Protein AF-0000000073379084 (afdb_homodimer)

Foldseek 3Di:
DDLAQEAEDQDPVSCCVVAQQDQAKEKEWEAAPPDDLQVVLSVLLNVVCNVQVRYYHYYYHCVNVVVVCVVVVPDAPGKIFIDHNNHTDDIDGTNDSVVVVCVVVVPSVD/DDLAQEAEDQDPVSCCVVAQQDQAKEKEWEAAPPDPLQVVLSVLLNVVCNVQVRYYHYYYHCVNVVVVCVVVVPDAPGKIFIDHNNHTDDIDGTNDSVVVVCVVVVPSVD

Radius of gyration: 16.97 Å; Cα contacts (8 Å, |Δi|>4): 432; chains: 2; bounding box: 37×46×39 Å

Nearest PDB structures (foldseek):
  4dss-assembly1_B  TM=9.743E-01  e=1.545E-12  Saccharomyces cerevisiae S288C
  2vm1-assembly1_A  TM=9.257E-01  e=7.023E-13  Hordeum vulgare subsp. vulgare
  6x0b-assembly2_B  TM=9.359E-01  e=1.188E-12  Nicotiana alata
  5jy5-assembly2_B  TM=9.798E-01  e=6.553E-12  Cryptococcus neoformans H99
  7ysi-assembly1_A  TM=9.289E-01  e=1.100E-09  Acinetobacter baumannii

Organism: Aspergillus oryzae (strain ATCC 42149 / RIB 40) (NCBI:txid510516)

InterPro domains:
  IPR005746 Thioredoxin [PIRSF000077] (7-102)
  IPR005746 Thioredoxin [TIGR01068] (11-100)
  IPR013766 Thioredoxin domain [PF00085] (7-104)
  IPR013766 Thioredoxin domain [PS51352] (1-109)
  IPR017937 Thioredoxin, conserved site [PS00194] (27-45)
  IPR036249 Thioredoxin-like superfamily [SSF52833] (4-97)

Solvent-accessible surface area (backbone atoms only — not comparable to full-atom values): 11537 Å² total; per-residue (Å²): 130,70,51,60,57,49,40,76,48,87,44,70,69,52,41,44,52,69,46,47,69,22,71,51,42,32,42,35,37,35,28,46,93,86,35,64,58,32,61,70,41,43,54,59,53,11,51,47,30,62,72,42,68,85,40,45,34,36,31,35,43,39,79,83,40,43,68,60,30,55,76,70,64,61,85,58,68,20,24,37,40,29,28,45,61,35,35,75,39,35,35,36,45,44,71,42,69,64,43,49,52,39,55,51,51,44,53,67,77,99,128,72,51,59,58,48,40,76,47,89,47,69,68,52,41,43,53,68,48,47,68,22,72,52,42,33,42,36,38,37,29,44,94,85,36,64,57,32,62,69,42,43,54,58,52,11,52,48,31,63,71,42,68,84,40,45,35,35,32,35,42,40,80,83,40,41,68,62,31,56,75,68,65,63,84,59,65,20,27,38,41,27,29,45,59,36,35,75,39,35,35,35,46,45,73,43,67,64,42,49,51,39,55,52,52,43,56,68,77,98

pLDDT: mean 95.97, std 6.49, range [52.19, 98.88]

Secondary structure (DSSP, 8-state):
---TT-EE--SHHHHIIIIIS--SEEEEEEE-TT-HHHHHHHHHHHHHHHH-TTEEEEEEETTTTHHHHHHTT--SSSEEEEEETTEEEEEEESS-HHHHHHHHHHHH--/---TT-EE--SHHHHIIIIIS--SEEEEEEE-TT-HHHHHHHHHHHHHHHH-TTEEEEEEETTTTHHHHHHTT--SSSEEEEEETTEEEEEEESS-HHHHHHHHHHHH--

Structure (mmCIF, N/CA/C/O backbone):
data_AF-0000000073379084-model_v1
#
loop_
_entity.id
_entity.type
_entity.pdbx_description
1 polymer Thioredoxin
#
loop_
_atom_site.group_PDB
_atom_site.id
_atom_site.type_symbol
_atom_site.label_atom_id
_atom_site.label_alt_id
_atom_site.label_comp_id
_atom_site.label_asym_id
_atom_site.label_entity_id
_atom_site.label_seq_id
_atom_site.pdbx_PDB_ins_code
_atom_site.Cartn_x
_atom_site.Cartn_y
_atom_site.Cartn_z
_atom_site.occupancy
_atom_site.B_iso_or_equiv
_atom_site.auth_seq_id
_atom_site.auth_comp_id
_atom_site.auth_asym_id
_atom_site.auth_atom_id
_atom_site.pdbx_PDB_model_num
ATOM 1 N N . MET A 1 1 ? 16.156 -21.797 -6.301 1 52.34 1 MET A N 1
ATOM 2 C CA . MET A 1 1 ? 15.625 -21.438 -4.992 1 52.34 1 MET A CA 1
ATOM 3 C C . MET A 1 1 ? 14.109 -21.625 -4.961 1 52.34 1 MET A C 1
ATOM 5 O O . MET A 1 1 ? 13.438 -21.422 -5.973 1 52.34 1 MET A O 1
ATOM 9 N N . SER A 1 2 ? 13.586 -22.281 -4.016 1 69.25 2 SER A N 1
ATOM 10 C CA . SER A 1 2 ? 12.188 -22.703 -3.973 1 69.25 2 SER A CA 1
ATOM 11 C C . SER A 1 2 ? 11.242 -21.516 -3.979 1 69.25 2 SER A C 1
ATOM 13 O O . SER A 1 2 ? 11.562 -20.453 -3.418 1 69.25 2 SER A O 1
ATOM 15 N N . GLU A 1 3 ? 10.406 -21.469 -4.891 1 88.25 3 GLU A N 1
ATOM 16 C CA . GLU A 1 3 ? 9.406 -20.422 -5.023 1 88.25 3 GLU A CA 1
ATOM 17 C C . GLU A 1 3 ? 8.258 -20.625 -4.039 1 88.25 3 GLU A C 1
ATOM 19 O O . GLU A 1 3 ? 7.309 -19.844 -4.008 1 88.25 3 GLU A O 1
ATOM 24 N N . GLY A 1 4 ? 8.461 -21.672 -3.117 1 95.44 4 GLY A N 1
ATOM 25 C CA . GLY A 1 4 ? 7.375 -21.984 -2.205 1 95.44 4 GLY A CA 1
ATOM 26 C C . GLY A 1 4 ? 6.059 -22.25 -2.914 1 95.44 4 GLY A C 1
ATOM 27 O O . GLY A 1 4 ? 6.004 -23.031 -3.861 1 95.44 4 GLY A O 1
ATOM 28 N N . ASN A 1 5 ? 4.992 -21.672 -2.4 1 97.81 5 ASN A N 1
ATOM 29 C CA . ASN A 1 5 ? 3.666 -21.828 -2.99 1 97.81 5 ASN A CA 1
ATOM 30 C C . ASN A 1 5 ? 3.311 -20.641 -3.887 1 97.81 5 ASN A C 1
ATOM 32 O O . ASN A 1 5 ? 2.143 -20.438 -4.223 1 97.81 5 ASN A O 1
ATOM 36 N N . VAL A 1 6 ? 4.285 -19.859 -4.277 1 98.62 6 VAL A N 1
ATOM 37 C CA . VAL A 1 6 ? 4.047 -18.688 -5.117 1 98.62 6 VAL A CA 1
ATOM 38 C C . VAL A 1 6 ? 3.83 -19.125 -6.562 1 98.62 6 VAL A C 1
ATOM 40 O O . VAL A 1 6 ? 4.668 -19.828 -7.141 1 98.62 6 VAL A O 1
ATOM 43 N N . VAL A 1 7 ? 2.744 -18.703 -7.156 1 98.31 7 VAL A N 1
ATOM 44 C CA . VAL A 1 7 ? 2.396 -19.125 -8.516 1 98.31 7 VAL A CA 1
ATOM 45 C C . VAL A 1 7 ? 2.527 -17.938 -9.469 1 98.31 7 VAL A C 1
ATOM 47 O O . VAL A 1 7 ? 2.062 -16.828 -9.164 1 98.31 7 VAL A O 1
ATOM 50 N N . LYS A 1 8 ? 3.084 -18.109 -10.594 1 98.12 8 LYS A N 1
ATOM 51 C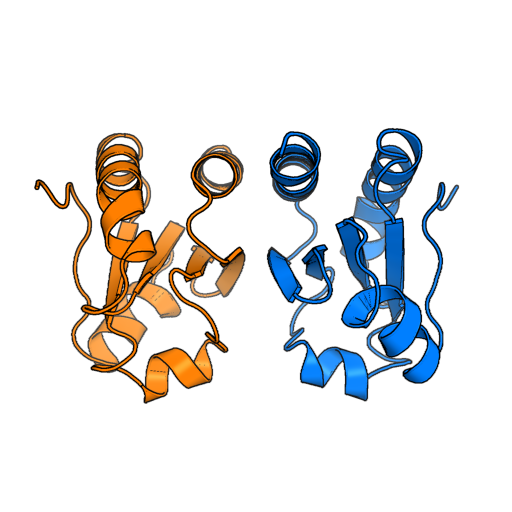 CA . LYS A 1 8 ? 3.23 -17.047 -11.594 1 98.12 8 LYS A CA 1
ATOM 52 C C . LYS A 1 8 ? 1.954 -16.891 -12.414 1 98.12 8 LYS A C 1
ATOM 54 O O . LYS A 1 8 ? 1.394 -17.875 -12.898 1 98.12 8 LYS A O 1
ATOM 59 N N . ILE A 1 9 ? 1.477 -15.766 -12.492 1 98.19 9 ILE A N 1
ATOM 60 C CA . ILE A 1 9 ? 0.384 -15.398 -13.391 1 98.19 9 ILE A CA 1
ATOM 61 C C . ILE A 1 9 ? 0.945 -14.984 -14.75 1 98.19 9 ILE A C 1
ATOM 63 O O . ILE A 1 9 ? 1.834 -14.133 -14.828 1 98.19 9 ILE A O 1
ATOM 67 N N . GLU A 1 10 ? 0.404 -15.484 -15.805 1 96.25 10 GLU A N 1
ATOM 68 C CA . GLU A 1 10 ? 1.067 -15.32 -17.094 1 96.25 10 GLU A CA 1
ATOM 69 C C . GLU A 1 10 ? 0.172 -14.578 -18.078 1 96.25 10 GLU A C 1
ATOM 71 O O . GLU A 1 10 ? 0.577 -14.312 -19.219 1 96.25 10 GLU A O 1
ATOM 76 N N . SER A 1 11 ? -1.084 -14.281 -17.656 1 98.19 11 SER A N 1
ATOM 77 C CA . SER A 1 11 ? -1.973 -13.555 -18.562 1 98.19 11 SER A CA 1
ATOM 78 C C . SER A 1 11 ? -2.91 -12.633 -17.781 1 98.19 11 SER A C 1
ATOM 80 O O . SER A 1 11 ? -3.131 -12.828 -16.594 1 98.19 11 SER A O 1
ATOM 82 N N . LYS A 1 12 ? -3.467 -11.742 -18.562 1 98.12 12 LYS A N 1
ATOM 83 C CA . LYS A 1 12 ? -4.441 -10.836 -17.953 1 98.12 12 LYS A CA 1
ATOM 84 C C . LYS A 1 12 ? -5.684 -11.594 -17.5 1 98.12 12 LYS A C 1
ATOM 86 O O . LYS A 1 12 ? -6.262 -11.273 -16.453 1 98.12 12 LYS A O 1
ATOM 91 N N . LYS A 1 13 ? -6.086 -12.5 -18.281 1 98.25 13 LYS A N 1
ATOM 92 C CA . LYS A 1 13 ? -7.242 -13.312 -17.906 1 98.25 13 LYS A CA 1
ATOM 93 C C . LYS A 1 13 ? -7.004 -14.047 -16.594 1 98.25 13 LYS A C 1
ATOM 95 O O . LYS A 1 13 ? -7.875 -14.07 -15.727 1 98.25 13 LYS A O 1
ATOM 100 N N . ASP A 1 14 ? -5.848 -14.641 -16.484 1 98.19 14 ASP A N 1
ATOM 101 C CA . ASP A 1 14 ? -5.477 -15.336 -15.258 1 98.19 14 ASP A CA 1
ATOM 102 C C . ASP A 1 14 ? -5.449 -14.375 -14.07 1 98.19 14 ASP A C 1
ATOM 104 O O . ASP A 1 14 ? -5.926 -14.703 -12.984 1 98.19 14 ASP A O 1
ATOM 108 N N . PHE A 1 15 ? -4.93 -13.227 -14.289 1 98.69 15 PHE A N 1
ATOM 109 C CA . PHE A 1 15 ? -4.914 -12.188 -13.266 1 98.69 15 PHE A CA 1
ATOM 110 C C . PHE A 1 15 ? -6.328 -11.844 -12.812 1 98.69 15 PHE A C 1
ATOM 112 O O . PHE A 1 15 ? -6.609 -11.789 -11.617 1 98.69 15 PH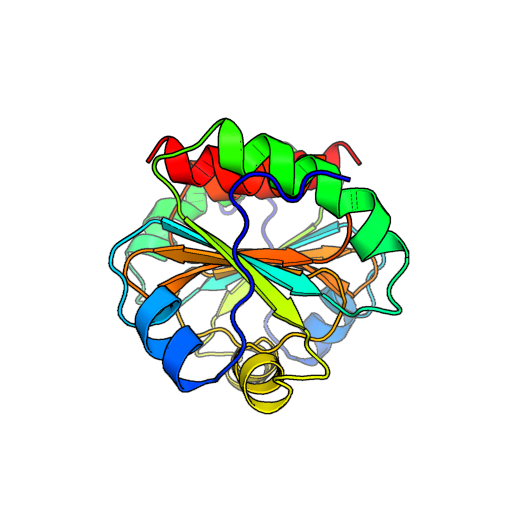E A O 1
ATOM 119 N N . GLN A 1 16 ? -7.191 -11.578 -13.703 1 98.62 16 GLN A N 1
ATOM 120 C CA . GLN A 1 16 ? -8.578 -11.234 -13.414 1 98.62 16 GLN A CA 1
ATOM 121 C C . GLN A 1 16 ? -9.242 -12.312 -12.562 1 98.62 16 GLN A C 1
ATOM 123 O O . GLN A 1 16 ? -9.898 -12.008 -11.562 1 98.62 16 GLN A O 1
ATOM 128 N N . GLU A 1 17 ? -9.086 -13.523 -12.891 1 98.56 17 GLU A N 1
ATOM 129 C CA . GLU A 1 17 ? -9.734 -14.641 -12.211 1 98.56 17 GLU A CA 1
ATOM 130 C C . GLU A 1 17 ? -9.117 -14.883 -10.836 1 98.56 17 GLU A C 1
ATOM 132 O O . GLU A 1 17 ? -9.844 -15.031 -9.844 1 98.56 17 GLU A O 1
ATOM 137 N N . LYS A 1 18 ? -7.781 -14.844 -10.789 1 98.62 18 LYS A N 1
ATOM 138 C CA . LYS A 1 18 ? -7.086 -15.289 -9.586 1 98.62 18 LYS A CA 1
ATOM 139 C C . LYS A 1 18 ? -6.992 -14.172 -8.555 1 98.62 18 LYS A C 1
ATOM 141 O O . LYS A 1 18 ? -6.863 -14.438 -7.355 1 98.62 18 LYS A O 1
ATOM 146 N N . VAL A 1 19 ? -7.078 -12.93 -9.023 1 98.62 19 VAL A N 1
ATOM 147 C CA . VAL A 1 19 ? -6.848 -11.812 -8.109 1 98.62 19 VAL A CA 1
ATOM 148 C C . VAL A 1 19 ? -8.133 -10.992 -7.965 1 98.62 19 VAL A C 1
ATOM 150 O O . VAL A 1 19 ? -8.68 -10.883 -6.867 1 98.62 19 VAL A O 1
ATOM 153 N N . ILE A 1 20 ? -8.68 -10.562 -9.031 1 98.38 20 ILE A N 1
ATOM 154 C CA . ILE A 1 20 ? -9.766 -9.586 -9 1 98.38 20 ILE A CA 1
ATOM 155 C C . ILE A 1 20 ? -11.078 -10.281 -8.656 1 98.38 20 ILE A C 1
ATOM 157 O O . ILE A 1 20 ? -11.883 -9.758 -7.879 1 98.38 20 ILE A O 1
ATOM 161 N N . GLU A 1 21 ? -11.289 -11.445 -9.172 1 98.56 21 GLU A N 1
ATOM 162 C CA . GLU A 1 21 ? -12.547 -12.148 -8.977 1 98.56 21 GLU A CA 1
ATOM 163 C C . GLU A 1 21 ? -12.477 -13.086 -7.773 1 98.56 21 GLU A C 1
ATOM 165 O O . GLU A 1 21 ? -13.469 -13.727 -7.418 1 98.56 21 GLU A O 1
ATOM 170 N N . SER A 1 22 ? -11.312 -13.164 -7.227 1 98.25 22 SER A N 1
ATOM 171 C CA . SER A 1 22 ? -11.125 -14.055 -6.086 1 98.25 22 SER A CA 1
ATOM 172 C C . SER A 1 22 ? -11.656 -13.43 -4.801 1 98.25 22 SER A C 1
ATOM 174 O O . SER A 1 22 ? -11.586 -12.211 -4.617 1 98.25 22 SER A O 1
ATOM 176 N N . LYS A 1 23 ? -12.148 -14.219 -3.857 1 97.25 23 LYS A N 1
ATOM 177 C CA . LYS A 1 23 ? -12.57 -13.773 -2.533 1 97.25 23 LYS A CA 1
ATOM 178 C C . LYS A 1 23 ? -11.461 -13.977 -1.504 1 97.25 23 LYS A C 1
ATOM 180 O O . LYS A 1 23 ? -11.578 -13.531 -0.362 1 97.25 23 LYS A O 1
ATOM 185 N N . ASP A 1 24 ? -10.352 -14.578 -1.902 1 97.44 24 ASP A N 1
ATOM 186 C CA . ASP A 1 24 ? -9.25 -14.938 -1.008 1 97.44 24 ASP A CA 1
ATOM 187 C C . ASP A 1 24 ? -8.383 -13.719 -0.692 1 97.44 24 ASP A C 1
ATOM 189 O O . ASP A 1 24 ? -8.445 -12.711 -1.39 1 97.44 24 ASP A O 1
ATOM 193 N N . LEU A 1 25 ? -7.68 -13.812 0.403 1 97.81 25 LEU A N 1
ATOM 194 C CA . LEU A 1 25 ? -6.531 -12.93 0.587 1 97.81 25 LEU A CA 1
ATOM 195 C C . LEU A 1 25 ? -5.418 -13.273 -0.399 1 97.81 25 LEU A C 1
ATOM 197 O O . LEU A 1 25 ? -4.965 -14.414 -0.46 1 97.81 25 LEU A O 1
ATOM 201 N N . VAL A 1 26 ? -5.043 -12.32 -1.188 1 98.75 26 VAL A N 1
ATOM 202 C CA . VAL A 1 26 ? -4.031 -12.539 -2.219 1 98.75 26 VAL A CA 1
ATOM 203 C C . VAL A 1 26 ? -2.838 -11.625 -1.978 1 98.75 26 VAL A C 1
ATOM 205 O O . VAL A 1 26 ? -3.006 -10.43 -1.708 1 98.75 26 VAL A O 1
ATOM 208 N N . VAL A 1 27 ? -1.672 -12.125 -2.004 1 98.75 27 VAL A N 1
ATOM 209 C CA . VAL A 1 27 ? -0.427 -11.367 -2.064 1 98.75 27 VAL A CA 1
ATOM 210 C C . VAL A 1 27 ? 0.181 -11.484 -3.461 1 98.75 27 VAL A C 1
ATOM 212 O O . VAL A 1 27 ? 0.5 -12.578 -3.918 1 98.75 27 VAL A O 1
ATOM 215 N N . LEU A 1 28 ? 0.261 -10.367 -4.137 1 98.88 28 LEU A N 1
ATOM 216 C CA . LEU A 1 28 ? 0.759 -10.32 -5.508 1 98.88 28 LEU A CA 1
ATOM 217 C C . LEU A 1 28 ? 2.125 -9.641 -5.566 1 98.88 28 LEU A C 1
ATOM 219 O O . LEU A 1 28 ? 2.25 -8.461 -5.234 1 98.88 28 LEU A O 1
ATOM 223 N N . ASP A 1 29 ? 3.107 -10.352 -5.953 1 98.81 29 ASP A N 1
ATOM 224 C CA . ASP A 1 29 ? 4.453 -9.836 -6.176 1 98.81 29 ASP A CA 1
ATOM 225 C C . ASP A 1 29 ? 4.613 -9.312 -7.605 1 98.81 29 ASP A C 1
ATOM 227 O O . ASP A 1 29 ? 4.547 -10.086 -8.562 1 98.81 29 ASP A O 1
ATOM 231 N N . CYS A 1 30 ? 4.773 -8.07 -7.789 1 98.81 30 CYS A N 1
ATOM 232 C CA . CYS A 1 30 ? 5.109 -7.469 -9.078 1 98.81 30 CYS A CA 1
ATOM 233 C C . CYS A 1 30 ? 6.621 -7.305 -9.219 1 98.81 30 CYS A C 1
ATOM 235 O O . CYS A 1 30 ? 7.215 -6.418 -8.609 1 98.81 30 CYS A O 1
ATOM 237 N N . PHE A 1 31 ? 7.207 -8.117 -10.047 1 98.31 31 PHE A N 1
ATOM 238 C CA . PHE A 1 31 ? 8.656 -8.188 -10.164 1 98.31 31 PHE A CA 1
ATOM 239 C C . PHE A 1 31 ? 9.094 -8.078 -11.617 1 98.31 31 PHE A C 1
ATOM 241 O O . PHE A 1 31 ? 8.258 -7.988 -12.516 1 98.31 31 PHE A O 1
ATOM 248 N N . ALA A 1 32 ? 10.352 -7.918 -11.805 1 98.12 32 ALA A N 1
ATOM 249 C CA . ALA A 1 32 ? 11.008 -8.07 -13.102 1 98.12 32 ALA A CA 1
ATOM 250 C C . ALA A 1 32 ? 12.164 -9.062 -13.016 1 98.12 32 ALA A C 1
ATOM 252 O O . ALA A 1 32 ? 12.812 -9.188 -11.977 1 98.12 32 ALA A O 1
ATOM 253 N N . GLU A 1 33 ? 12.414 -9.695 -14.117 1 96.44 33 GLU A N 1
ATOM 254 C CA . GLU A 1 33 ? 13.5 -10.672 -14.141 1 96.44 33 GLU A CA 1
ATOM 255 C C . GLU A 1 33 ? 14.852 -10.008 -13.906 1 96.44 33 GLU A C 1
ATOM 257 O O . GLU A 1 33 ? 15.766 -10.625 -13.359 1 96.44 33 GLU A O 1
ATOM 262 N N . TRP A 1 34 ? 15.008 -8.797 -14.273 1 97.19 34 TRP A N 1
ATOM 263 C CA . TRP A 1 34 ? 16.266 -8.062 -14.219 1 97.19 34 TRP A CA 1
ATOM 264 C C . TRP A 1 34 ? 16.406 -7.309 -12.906 1 97.19 34 TRP A C 1
ATOM 266 O O . TRP A 1 34 ? 17.328 -6.504 -12.734 1 97.19 34 TRP A O 1
ATOM 276 N N . CYS A 1 35 ? 15.57 -7.559 -12.086 1 97.5 35 CYS A N 1
ATOM 277 C CA . CYS A 1 35 ? 15.539 -6.789 -10.852 1 97.5 35 CYS A CA 1
ATOM 278 C C . CYS A 1 35 ? 16.266 -7.523 -9.734 1 97.5 35 CYS A C 1
ATOM 280 O O . CYS A 1 35 ? 15.773 -8.531 -9.219 1 97.5 35 CYS A O 1
ATOM 282 N N . GLY A 1 36 ? 17.406 -7.047 -9.25 1 97.25 36 GLY A N 1
ATOM 283 C CA . GLY A 1 36 ? 18.203 -7.652 -8.195 1 97.25 36 GLY A CA 1
ATOM 284 C C . GLY A 1 36 ? 17.484 -7.738 -6.867 1 97.25 36 GLY A C 1
ATOM 285 O O . GLY A 1 36 ? 17.375 -8.82 -6.289 1 97.25 36 GLY A O 1
ATOM 286 N N . PRO A 1 37 ? 17.047 -6.598 -6.352 1 97.75 37 PRO A N 1
ATOM 287 C CA . PRO A 1 37 ? 16.297 -6.629 -5.102 1 97.75 37 PRO A CA 1
ATOM 288 C C . PRO A 1 37 ? 15.109 -7.598 -5.152 1 97.75 37 PRO A C 1
ATOM 290 O O . PRO A 1 37 ? 14.766 -8.211 -4.137 1 97.75 37 PRO A O 1
ATOM 293 N N . CYS A 1 38 ? 14.406 -7.73 -6.246 1 98.25 38 CYS A N 1
ATOM 294 C CA . CYS A 1 38 ? 13.336 -8.711 -6.406 1 98.25 38 CYS A CA 1
ATOM 295 C C . CYS A 1 38 ? 13.836 -10.117 -6.098 1 98.25 38 CYS A C 1
ATOM 297 O O . CYS A 1 38 ? 13.18 -10.867 -5.371 1 98.25 38 CYS A O 1
ATOM 299 N N . LYS A 1 39 ? 14.914 -10.43 -6.684 1 96.69 39 LYS A N 1
ATOM 300 C CA . LYS A 1 39 ? 15.492 -11.75 -6.453 1 96.69 39 LYS A CA 1
ATOM 301 C C . LYS A 1 39 ? 15.859 -11.938 -4.984 1 96.69 39 LYS A C 1
ATOM 303 O O . LYS A 1 39 ? 15.688 -13.023 -4.43 1 96.69 39 LYS A O 1
ATOM 308 N N . ALA A 1 40 ? 16.359 -10.922 -4.387 1 96.81 40 ALA A N 1
ATOM 309 C CA . ALA A 1 40 ? 16.828 -10.977 -3.004 1 96.81 40 ALA A CA 1
ATOM 310 C C . ALA A 1 40 ? 15.672 -11.25 -2.045 1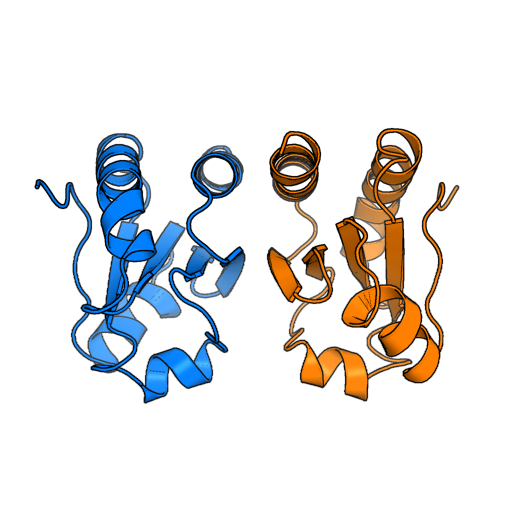 96.81 40 ALA A C 1
ATOM 312 O O . ALA A 1 40 ? 15.852 -11.914 -1.019 1 96.81 40 ALA A O 1
ATOM 313 N N . ILE A 1 41 ? 14.445 -10.711 -2.311 1 97.5 41 ILE A N 1
ATOM 314 C CA . ILE A 1 41 ? 13.344 -10.812 -1.355 1 97.5 41 ILE A CA 1
ATOM 315 C C . ILE A 1 41 ? 12.477 -12.023 -1.699 1 97.5 41 ILE A C 1
ATOM 317 O O . ILE A 1 41 ? 11.617 -12.422 -0.906 1 97.5 41 ILE A O 1
ATOM 321 N N . ALA A 1 42 ? 12.648 -12.641 -2.785 1 97.56 42 ALA A N 1
ATOM 322 C CA . ALA A 1 42 ? 11.836 -13.75 -3.275 1 97.56 42 ALA A CA 1
ATOM 323 C C . ALA A 1 42 ? 11.781 -14.883 -2.258 1 97.56 42 ALA A C 1
ATOM 325 O O . ALA A 1 42 ? 10.719 -15.461 -2.012 1 97.56 42 ALA A O 1
ATOM 326 N N . PRO A 1 43 ? 12.938 -15.211 -1.649 1 97.44 43 PRO A N 1
ATOM 327 C CA . PRO A 1 43 ? 12.891 -16.297 -0.675 1 97.44 43 PRO A CA 1
ATOM 328 C C . PRO A 1 43 ? 11.977 -15.992 0.509 1 97.44 43 PRO A C 1
ATOM 330 O O . PRO A 1 43 ? 11.336 -16.891 1.052 1 97.44 43 PRO A O 1
ATOM 333 N N . GLN A 1 44 ? 11.93 -14.781 0.944 1 97.5 44 GLN A N 1
ATOM 334 C CA . GLN A 1 44 ? 11.031 -14.383 2.025 1 97.5 44 GLN A CA 1
ATOM 335 C C . GLN A 1 44 ? 9.578 -14.594 1.632 1 97.5 44 GLN A C 1
ATOM 337 O O . GLN A 1 44 ? 8.766 -15.055 2.443 1 97.5 44 GLN A O 1
ATOM 342 N N . LEU A 1 45 ? 9.242 -14.203 0.454 1 98.38 45 LEU A N 1
ATOM 343 C CA . LEU A 1 45 ? 7.879 -14.406 -0.037 1 98.38 45 LEU A CA 1
ATOM 344 C C . LEU A 1 45 ? 7.535 -15.891 -0.074 1 98.38 45 LEU A C 1
ATOM 346 O O . LEU A 1 45 ? 6.43 -16.281 0.3 1 98.38 45 LEU A O 1
ATOM 350 N N . ALA A 1 46 ? 8.508 -16.703 -0.552 1 98.31 46 ALA A N 1
ATOM 351 C CA . ALA A 1 46 ? 8.32 -18.156 -0.597 1 98.31 46 ALA A CA 1
ATOM 352 C C . ALA A 1 46 ? 8.031 -18.703 0.793 1 98.31 46 ALA A C 1
ATOM 354 O O . ALA A 1 46 ? 7.102 -19.5 0.968 1 98.31 46 ALA A O 1
ATOM 355 N N . ARG A 1 47 ? 8.781 -18.281 1.714 1 97.88 47 ARG A N 1
ATOM 356 C CA . ARG A 1 47 ? 8.594 -18.734 3.086 1 97.88 47 ARG A CA 1
ATOM 357 C C . ARG A 1 47 ? 7.215 -18.344 3.609 1 97.88 47 ARG A C 1
ATOM 359 O O . ARG A 1 47 ? 6.527 -19.156 4.238 1 97.88 47 ARG A O 1
ATOM 366 N N . LEU A 1 48 ? 6.797 -17.109 3.375 1 98 48 LEU A N 1
ATOM 367 C CA . LEU A 1 48 ? 5.484 -16.641 3.807 1 98 48 LEU A CA 1
ATOM 368 C C . LEU A 1 48 ? 4.371 -17.453 3.15 1 98 48 LEU A C 1
ATOM 370 O O . LEU A 1 48 ? 3.363 -17.766 3.789 1 98 48 LEU A O 1
ATOM 374 N N . SER A 1 49 ? 4.555 -17.797 1.906 1 98.31 49 SER A N 1
ATOM 375 C CA . SER A 1 49 ? 3.541 -18.562 1.181 1 98.31 49 SER A CA 1
ATOM 376 C C . SER A 1 49 ? 3.355 -19.953 1.783 1 98.31 49 SER A C 1
ATOM 378 O O . SER A 1 49 ? 2.268 -20.516 1.707 1 98.31 49 SER A O 1
ATOM 380 N N . GLU A 1 50 ? 4.395 -20.469 2.326 1 97.94 50 GLU A N 1
ATOM 381 C CA . GLU A 1 50 ? 4.332 -21.781 2.969 1 97.94 50 GLU A CA 1
ATOM 382 C C . GLU A 1 50 ? 3.76 -21.672 4.379 1 97.94 50 GLU A C 1
ATOM 384 O O . GLU A 1 50 ? 3.096 -22.594 4.855 1 97.94 50 GLU A O 1
ATOM 389 N N . GLU A 1 51 ? 4.023 -20.625 5.012 1 97.19 51 GLU A N 1
ATOM 390 C CA . GLU A 1 51 ? 3.588 -20.406 6.387 1 97.19 51 GLU A CA 1
ATOM 391 C C . GLU A 1 51 ? 2.111 -20.031 6.445 1 97.19 51 GLU A C 1
ATOM 393 O O . GLU A 1 51 ? 1.392 -20.469 7.352 1 97.19 51 GLU A O 1
ATOM 398 N N . TYR A 1 52 ? 1.673 -19.219 5.523 1 97.25 52 TYR A N 1
ATOM 399 C CA . TYR A 1 52 ? 0.304 -18.719 5.531 1 97.25 52 TYR A CA 1
ATOM 400 C C . TYR A 1 52 ? -0.5 -19.312 4.379 1 97.25 52 TYR A C 1
ATOM 402 O O . TYR A 1 52 ? -0.849 -18.609 3.432 1 97.25 52 TYR A O 1
ATOM 410 N N . THR A 1 53 ? -0.938 -20.453 4.539 1 96.19 53 THR A N 1
ATOM 411 C CA . THR A 1 53 ? -1.562 -21.234 3.473 1 96.19 53 THR A CA 1
ATOM 412 C C . THR A 1 53 ? -2.992 -20.766 3.225 1 96.19 53 THR A C 1
ATOM 414 O O . THR A 1 53 ? -3.604 -21.125 2.215 1 96.19 53 THR A O 1
ATOM 417 N N . GLY A 1 54 ? -3.504 -19.969 4.09 1 96.12 54 GLY A N 1
ATOM 418 C CA . GLY A 1 54 ? -4.836 -19.406 3.904 1 96.12 54 GLY A CA 1
ATOM 419 C C . GLY A 1 54 ? -4.875 -18.266 2.906 1 96.12 54 GLY A C 1
ATOM 420 O O . GLY A 1 54 ? -5.953 -17.844 2.488 1 96.12 54 GLY A O 1
ATOM 421 N N . ALA A 1 55 ? -3.756 -17.812 2.539 1 97.88 55 ALA A N 1
ATOM 422 C CA . ALA A 1 55 ? -3.625 -16.766 1.531 1 97.88 55 ALA A CA 1
ATOM 423 C C . ALA A 1 55 ? -3.059 -17.328 0.229 1 97.88 55 ALA A C 1
ATOM 425 O O . ALA A 1 55 ? -2.412 -18.375 0.226 1 97.88 55 ALA A O 1
ATOM 426 N N . LYS A 1 56 ? -3.379 -16.688 -0.826 1 98.62 56 LYS A N 1
ATOM 427 C CA . LYS A 1 56 ? -2.807 -17.047 -2.121 1 98.62 56 LYS A CA 1
ATOM 428 C C . LYS A 1 56 ? -1.659 -16.109 -2.492 1 98.62 56 LYS A C 1
ATOM 430 O O . LYS A 1 56 ? -1.757 -14.891 -2.305 1 98.62 56 LYS A O 1
ATOM 435 N N . PHE A 1 57 ? -0.605 -16.703 -2.918 1 98.81 57 PHE A N 1
ATOM 436 C CA . PHE A 1 57 ? 0.568 -15.93 -3.318 1 98.81 57 PHE A CA 1
ATOM 437 C C . PHE A 1 57 ? 0.821 -16.062 -4.812 1 98.81 57 PHE A C 1
ATOM 439 O O . PHE A 1 57 ? 0.948 -17.188 -5.328 1 98.81 57 PHE A O 1
ATOM 446 N N . TYR A 1 58 ? 0.812 -14.961 -5.492 1 98.81 58 TYR A N 1
ATOM 447 C CA . TYR A 1 58 ? 1.062 -14.922 -6.93 1 98.81 58 TYR A CA 1
ATOM 448 C C . TYR A 1 58 ? 2.184 -13.945 -7.262 1 98.81 58 TYR A C 1
ATOM 450 O O . TYR A 1 58 ? 2.598 -13.148 -6.414 1 98.81 58 TYR A O 1
ATOM 458 N N . LYS A 1 59 ? 2.697 -14.016 -8.43 1 98.62 59 LYS A N 1
ATOM 459 C CA . LYS A 1 59 ? 3.662 -13.039 -8.93 1 98.62 59 LYS A CA 1
ATOM 460 C C . LYS A 1 59 ? 3.439 -12.758 -10.414 1 98.62 59 LYS A C 1
ATOM 462 O O . LYS A 1 59 ? 3.047 -13.648 -11.164 1 98.62 59 LYS A O 1
ATOM 467 N N . ILE A 1 60 ? 3.633 -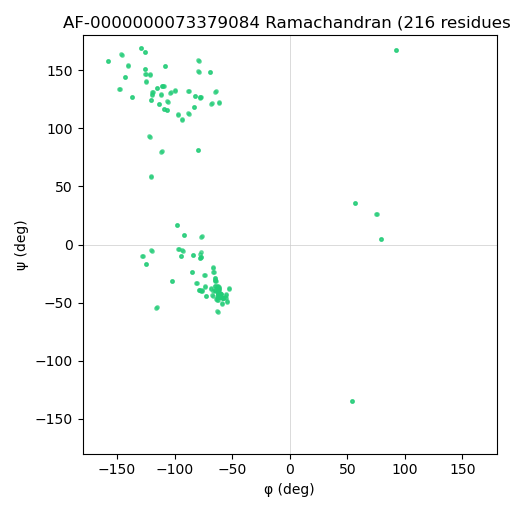11.586 -10.812 1 98.5 60 ILE A N 1
ATOM 468 C CA . ILE A 1 60 ? 3.58 -11.195 -12.219 1 98.5 60 ILE A CA 1
ATOM 469 C C . ILE A 1 60 ? 4.883 -10.5 -12.609 1 98.5 60 ILE A C 1
ATOM 471 O O . ILE A 1 60 ? 5.465 -9.766 -11.812 1 98.5 60 ILE A O 1
ATOM 475 N N . ASP A 1 61 ? 5.375 -10.797 -13.828 1 98.44 61 ASP A N 1
ATOM 476 C CA . ASP A 1 61 ? 6.461 -10.039 -14.438 1 98.44 61 ASP A CA 1
ATOM 477 C C . ASP A 1 61 ? 5.93 -8.773 -15.117 1 98.44 61 ASP A C 1
ATOM 479 O O . ASP A 1 61 ? 5.145 -8.859 -16.062 1 98.44 61 ASP A O 1
ATOM 483 N N . VAL A 1 62 ? 6.379 -7.617 -14.633 1 98.25 62 VAL A N 1
ATOM 484 C CA . VAL A 1 62 ? 5.797 -6.355 -15.078 1 98.25 62 VAL A CA 1
ATOM 485 C C . VAL A 1 62 ? 6.105 -6.133 -16.562 1 98.25 62 VAL A C 1
ATOM 487 O O . VAL A 1 62 ? 5.383 -5.41 -17.25 1 98.25 62 VAL A O 1
ATOM 490 N N . ASP A 1 63 ? 7.156 -6.742 -17.078 1 97.94 63 ASP A N 1
ATOM 491 C CA . ASP A 1 63 ? 7.488 -6.641 -18.484 1 97.94 63 ASP A CA 1
ATOM 492 C C . ASP A 1 63 ? 6.57 -7.516 -19.328 1 97.94 63 ASP A C 1
ATOM 494 O O . ASP A 1 63 ? 6.16 -7.125 -20.422 1 97.94 63 ASP A O 1
ATOM 498 N N . ASP A 1 64 ? 6.246 -8.711 -18.859 1 97.75 64 ASP A N 1
ATOM 499 C CA . ASP A 1 64 ? 5.395 -9.648 -19.578 1 97.75 64 ASP A CA 1
ATOM 500 C C . ASP A 1 64 ? 3.936 -9.203 -19.547 1 97.75 64 ASP A C 1
ATOM 502 O O . ASP A 1 64 ? 3.189 -9.445 -20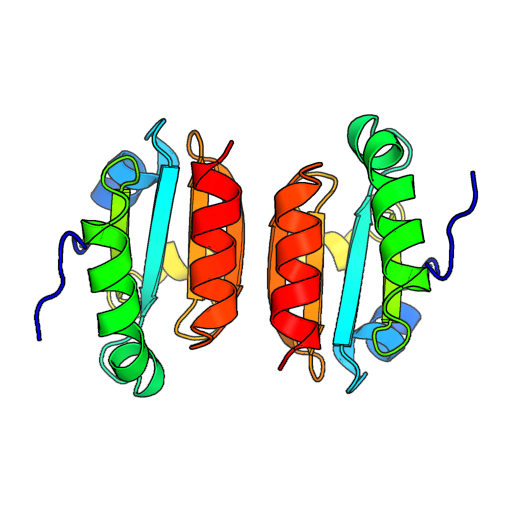.5 1 97.75 64 ASP A O 1
ATOM 506 N N . LEU A 1 65 ? 3.506 -8.617 -18.453 1 98.12 65 LEU A N 1
ATOM 507 C CA . LEU A 1 65 ? 2.129 -8.164 -18.281 1 98.12 65 LEU A CA 1
ATOM 508 C C . LEU A 1 65 ? 2.078 -6.668 -18.016 1 98.12 65 LEU A C 1
ATOM 510 O O . LEU A 1 65 ? 1.479 -6.227 -17.031 1 98.12 65 LEU A O 1
ATOM 514 N N . SER A 1 66 ? 2.588 -5.902 -18.906 1 97.69 66 SER A N 1
ATOM 515 C CA . SER A 1 66 ? 2.775 -4.465 -18.75 1 97.69 66 SER A CA 1
ATOM 516 C C . SER A 1 66 ? 1.439 -3.746 -18.594 1 97.69 66 SER A C 1
ATOM 518 O O . SER A 1 66 ? 1.337 -2.768 -17.859 1 97.69 66 SER A O 1
ATOM 520 N N . GLU A 1 67 ? 0.478 -4.199 -19.281 1 97.56 67 GLU A N 1
ATOM 521 C CA . GLU A 1 67 ? -0.842 -3.586 -19.156 1 97.56 67 GLU A CA 1
ATOM 522 C C . GLU A 1 67 ? -1.398 -3.738 -17.75 1 97.56 67 GLU A C 1
ATOM 524 O O . GLU A 1 67 ? -1.901 -2.773 -17.172 1 97.56 67 GLU A O 1
ATOM 529 N N . VAL A 1 68 ? -1.307 -4.953 -17.188 1 97.81 68 VAL A N 1
ATOM 530 C CA . VAL A 1 68 ? -1.778 -5.227 -15.836 1 97.81 68 VAL A CA 1
ATOM 531 C C . VAL A 1 68 ? -0.992 -4.383 -14.828 1 97.81 68 VAL A C 1
ATOM 533 O O . VAL A 1 68 ? -1.575 -3.754 -13.945 1 97.81 68 VAL A O 1
ATOM 536 N N . ALA A 1 69 ? 0.343 -4.305 -15.023 1 97.5 69 ALA A N 1
ATOM 537 C CA . ALA A 1 69 ? 1.204 -3.523 -14.141 1 97.5 69 ALA A CA 1
ATOM 538 C C . ALA A 1 69 ? 0.812 -2.049 -14.156 1 97.5 69 ALA A C 1
ATOM 540 O O . ALA A 1 69 ? 0.767 -1.398 -13.109 1 97.5 69 ALA A O 1
ATOM 541 N N . GLY A 1 70 ? 0.553 -1.535 -15.352 1 95.62 70 GLY A N 1
ATOM 542 C CA . GLY A 1 70 ? 0.115 -0.155 -15.484 1 95.62 70 GLY A CA 1
ATOM 543 C C . GLY A 1 70 ? -1.209 0.121 -14.805 1 95.62 70 GLY A C 1
ATOM 544 O O . GLY A 1 70 ? -1.355 1.128 -14.109 1 95.62 70 GLY A O 1
ATOM 545 N N . GLU A 1 71 ? -2.158 -0.792 -14.945 1 94.69 71 GLU A N 1
ATOM 546 C CA . GLU A 1 71 ? -3.471 -0.649 -14.32 1 94.69 71 GLU A CA 1
ATOM 547 C C . GLU A 1 71 ? -3.365 -0.67 -12.797 1 94.69 71 GLU A C 1
ATOM 549 O O . GLU A 1 71 ? -4.141 -0.004 -12.109 1 94.69 71 GLU A O 1
ATOM 554 N N . LEU A 1 72 ? -2.406 -1.383 -12.336 1 95.81 72 LEU A N 1
ATOM 555 C CA . LEU A 1 72 ? -2.213 -1.522 -10.898 1 95.81 72 LEU A CA 1
ATOM 556 C C . LEU A 1 72 ? -1.408 -0.352 -10.336 1 95.81 72 LEU A C 1
ATOM 558 O O . LEU A 1 72 ? -1.26 -0.219 -9.125 1 95.81 72 LEU A O 1
ATOM 562 N N . GLY A 1 73 ? -0.872 0.461 -11.242 1 93.62 73 GLY A N 1
ATOM 563 C CA . GLY A 1 73 ? -0.111 1.623 -10.812 1 93.62 73 GLY A CA 1
ATOM 564 C C . GLY A 1 73 ? 1.271 1.272 -10.297 1 93.62 73 GLY A C 1
ATOM 565 O O . GLY A 1 73 ? 1.824 1.988 -9.453 1 93.62 73 GLY A O 1
ATOM 566 N N . VAL A 1 74 ? 1.861 0.165 -10.734 1 96.5 74 VAL A N 1
ATOM 567 C CA . VAL A 1 74 ? 3.178 -0.271 -10.281 1 96.5 74 VAL A CA 1
ATOM 568 C C . VAL A 1 74 ? 4.262 0.548 -10.977 1 96.5 74 VAL A C 1
ATOM 570 O O . VAL A 1 74 ? 4.316 0.602 -12.203 1 96.5 74 VAL A O 1
ATOM 573 N N . ARG A 1 75 ? 5.121 1.132 -10.141 1 92.19 75 ARG A N 1
ATOM 574 C CA . ARG A 1 75 ? 6.137 2.004 -10.719 1 92.19 75 ARG A CA 1
ATOM 575 C C . ARG A 1 75 ? 7.531 1.605 -10.258 1 92.19 75 ARG A C 1
ATOM 577 O O . ARG A 1 75 ? 8.531 2.143 -10.742 1 92.19 75 ARG A O 1
ATOM 584 N N . ALA A 1 76 ? 7.637 0.801 -9.391 1 95.75 76 ALA A N 1
ATOM 585 C CA . ALA A 1 76 ? 8.906 0.31 -8.852 1 95.75 76 ALA A CA 1
ATOM 586 C C . ALA A 1 76 ? 8.836 -1.189 -8.578 1 95.75 76 ALA A C 1
ATOM 588 O O . ALA A 1 76 ? 7.758 -1.738 -8.352 1 95.75 76 ALA A O 1
ATOM 589 N N . MET A 1 77 ? 9.922 -1.84 -8.594 1 97.06 77 MET A N 1
ATOM 590 C CA . MET A 1 77 ? 10 -3.264 -8.289 1 97.06 77 MET A CA 1
ATOM 591 C C . MET A 1 77 ? 11.023 -3.525 -7.184 1 97.06 77 MET A C 1
ATOM 593 O O . MET A 1 77 ? 12.07 -2.879 -7.137 1 97.06 77 MET A O 1
ATOM 597 N N . PRO A 1 78 ? 10.719 -4.52 -6.406 1 98.5 78 PRO A N 1
ATOM 598 C CA . PRO A 1 78 ? 9.43 -5.215 -6.332 1 98.5 78 PRO A CA 1
ATOM 599 C C . PRO A 1 78 ? 8.328 -4.348 -5.723 1 98.5 78 PRO A C 1
ATOM 601 O O . PRO A 1 78 ? 8.617 -3.404 -4.98 1 98.5 78 PRO A O 1
ATOM 604 N N . THR A 1 79 ? 7.129 -4.461 -6.062 1 98.75 79 THR A N 1
ATOM 605 C CA . THR A 1 79 ? 5.93 -3.979 -5.383 1 98.75 79 THR A CA 1
ATOM 606 C C . THR A 1 79 ? 5.012 -5.137 -5.016 1 98.75 79 THR A C 1
ATOM 608 O O . THR A 1 79 ? 4.758 -6.02 -5.84 1 98.75 79 THR A O 1
ATOM 611 N N . PHE A 1 80 ? 4.617 -5.195 -3.809 1 98.81 80 PHE A N 1
ATOM 612 C CA . PHE A 1 80 ? 3.68 -6.203 -3.332 1 98.81 80 PHE A CA 1
ATOM 613 C C . PHE A 1 80 ? 2.301 -5.594 -3.1 1 98.81 80 PHE A C 1
ATOM 615 O O . PHE A 1 80 ? 2.164 -4.625 -2.35 1 98.81 80 PHE A O 1
ATOM 622 N N . LEU A 1 81 ? 1.357 -6.137 -3.744 1 98.75 81 LEU A N 1
ATOM 623 C CA . LEU A 1 81 ? -0.028 -5.707 -3.586 1 98.75 81 LEU A CA 1
ATOM 624 C C . LEU A 1 81 ? -0.846 -6.766 -2.855 1 98.75 81 LEU A C 1
ATOM 626 O O . LEU A 1 81 ? -0.699 -7.965 -3.119 1 98.75 81 LEU A O 1
ATOM 630 N N . PHE A 1 82 ? -1.634 -6.348 -1.946 1 98.62 82 PHE A N 1
ATOM 631 C CA . PHE A 1 82 ? -2.5 -7.238 -1.184 1 98.62 82 PHE A CA 1
ATOM 632 C C . PHE A 1 82 ? -3.965 -6.992 -1.527 1 98.62 82 PHE A C 1
ATOM 634 O O . PHE A 1 82 ? -4.418 -5.848 -1.562 1 98.62 82 PHE A O 1
ATOM 641 N N . PHE A 1 83 ? -4.617 -8.039 -1.836 1 98.25 83 PHE A N 1
ATOM 642 C CA . PHE A 1 83 ? -6.031 -7.957 -2.193 1 98.25 83 PHE A CA 1
ATOM 643 C C . PHE A 1 83 ? -6.875 -8.812 -1.255 1 98.25 83 PHE A C 1
ATOM 645 O O . PHE A 1 83 ? -6.426 -9.859 -0.787 1 98.25 83 PHE A O 1
ATOM 652 N N . LYS A 1 84 ? -8.023 -8.398 -0.984 1 97.25 84 LYS A N 1
ATOM 653 C CA . LYS A 1 84 ? -9.102 -9.141 -0.331 1 97.25 84 LYS A CA 1
ATOM 654 C C . LYS A 1 84 ? -10.438 -8.883 -1.019 1 97.25 84 LYS A C 1
ATOM 656 O O . LYS A 1 84 ? -10.805 -7.738 -1.278 1 97.25 84 LYS A O 1
ATOM 661 N N . ASP A 1 85 ? -11.094 -9.953 -1.384 1 97.12 85 ASP A N 1
ATOM 662 C CA . ASP A 1 85 ? -12.359 -9.836 -2.098 1 97.12 85 ASP A CA 1
ATOM 663 C C . ASP A 1 85 ? -12.203 -9.016 -3.371 1 97.12 85 ASP A C 1
ATOM 665 O O . ASP A 1 85 ? -13.047 -8.164 -3.674 1 97.12 85 ASP A O 1
ATOM 669 N N . GLY A 1 86 ? -11.023 -9.172 -4.02 1 97.62 86 GLY A N 1
ATOM 670 C CA . GLY A 1 86 ? -10.758 -8.555 -5.309 1 97.62 86 GLY A CA 1
ATOM 671 C C . GLY A 1 86 ? -10.391 -7.086 -5.203 1 97.62 86 GLY A C 1
ATOM 672 O O . GLY A 1 86 ? -10.188 -6.414 -6.219 1 97.62 86 GLY A O 1
ATOM 673 N N . LYS A 1 87 ? -10.258 -6.582 -3.934 1 96.69 87 LYS A N 1
ATOM 674 C CA . LYS A 1 87 ? -9.953 -5.168 -3.719 1 96.69 87 LYS A CA 1
ATOM 675 C C . LYS A 1 87 ? -8.586 -4.996 -3.061 1 96.69 87 LYS A C 1
ATOM 677 O O . LYS A 1 87 ? -8.234 -5.746 -2.148 1 96.69 87 LYS A O 1
ATOM 682 N N . LYS A 1 88 ? -7.836 -4.051 -3.6 1 97.56 88 LYS A N 1
ATOM 683 C CA . LYS A 1 88 ? -6.539 -3.766 -2.988 1 97.56 88 LYS A CA 1
ATOM 684 C C . LYS A 1 88 ? -6.707 -3.221 -1.572 1 97.56 88 LYS A C 1
ATOM 686 O O . 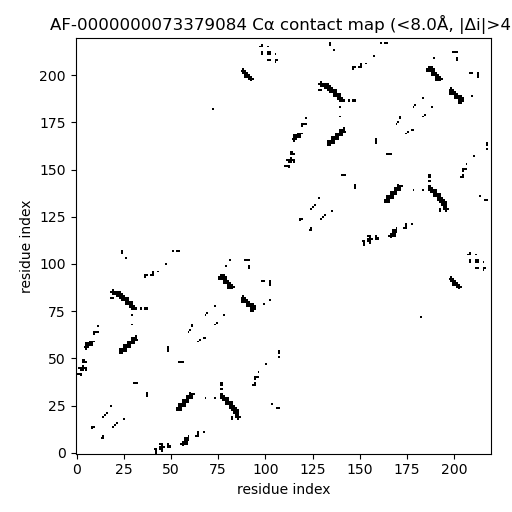LYS A 1 88 ? -7.461 -2.271 -1.353 1 97.56 88 LYS A O 1
ATOM 691 N N . VAL A 1 89 ? -5.918 -3.822 -0.635 1 97.06 89 VAL A N 1
ATOM 692 C CA . VAL A 1 89 ? -6.105 -3.408 0.751 1 97.06 89 VAL A CA 1
ATOM 693 C C . VAL A 1 89 ? -4.773 -2.947 1.337 1 97.06 89 VAL A C 1
ATOM 695 O O . VAL A 1 89 ? -4.738 -2.32 2.398 1 97.06 89 VAL A O 1
ATOM 698 N N . ASN A 1 90 ? -3.682 -3.279 0.707 1 97.81 90 ASN A N 1
ATOM 699 C CA . ASN A 1 90 ? -2.352 -2.889 1.162 1 97.81 90 ASN A CA 1
ATOM 700 C C . ASN A 1 90 ? -1.336 -2.926 0.023 1 97.81 90 ASN A C 1
ATOM 702 O O . ASN A 1 90 ? -1.566 -3.574 -0.998 1 97.81 90 ASN A O 1
ATOM 706 N N . GLU A 1 91 ? -0.304 -2.23 0.166 1 98.12 91 GLU A N 1
ATOM 707 C CA . GLU A 1 91 ? 0.793 -2.193 -0.796 1 98.12 91 GLU A CA 1
ATOM 708 C C . GLU A 1 91 ? 2.131 -1.97 -0.097 1 98.12 91 GLU A C 1
ATOM 710 O O . GLU A 1 91 ? 2.227 -1.163 0.83 1 98.12 91 GLU A O 1
ATOM 715 N N . VAL A 1 92 ? 3.115 -2.703 -0.425 1 98.06 92 VAL A N 1
ATOM 716 C CA . VAL A 1 92 ? 4.5 -2.51 -0.002 1 98.06 92 VAL A CA 1
ATOM 717 C C . VAL A 1 92 ? 5.391 -2.312 -1.226 1 98.06 92 VAL A C 1
ATOM 719 O O . VAL A 1 92 ? 5.398 -3.145 -2.137 1 98.06 92 VAL A O 1
ATOM 722 N N . VAL A 1 93 ? 6.09 -1.229 -1.24 1 97.44 93 VAL A N 1
ATOM 723 C CA . VAL A 1 93 ? 6.965 -0.931 -2.371 1 97.44 93 VAL A CA 1
ATOM 724 C C . VAL A 1 93 ? 8.414 -1.208 -1.99 1 97.44 93 VAL A C 1
ATOM 726 O O . VAL A 1 93 ? 8.867 -0.804 -0.917 1 97.44 93 VAL A O 1
ATOM 729 N N . GLY A 1 94 ? 9.125 -1.927 -2.822 1 96.38 94 GLY A N 1
ATOM 730 C CA . GLY A 1 94 ? 10.539 -2.184 -2.6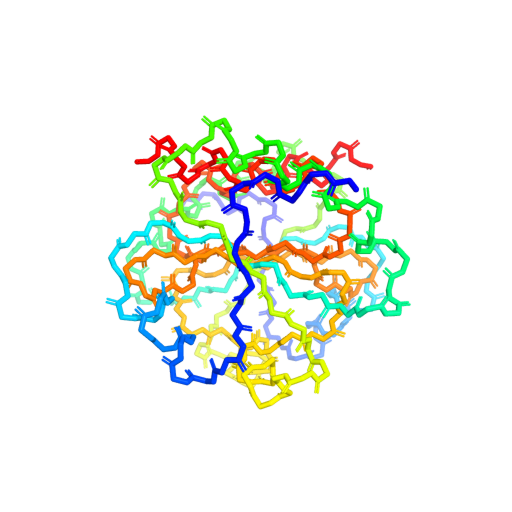19 1 96.38 94 GLY A CA 1
ATOM 731 C C . GLY A 1 94 ? 10.812 -3.471 -1.861 1 96.38 94 GLY A C 1
ATOM 732 O O . GLY A 1 94 ? 9.883 -4.102 -1.35 1 96.38 94 GLY A O 1
ATOM 733 N N . ALA A 1 95 ? 12.039 -3.902 -1.853 1 96.06 95 ALA A N 1
ATOM 734 C CA . ALA A 1 95 ? 12.477 -5.082 -1.112 1 96.06 95 ALA A CA 1
ATOM 735 C C . ALA A 1 95 ? 12.672 -4.762 0.367 1 96.06 95 ALA A C 1
ATOM 737 O O . ALA A 1 95 ? 13.797 -4.555 0.821 1 96.06 95 ALA A O 1
ATOM 738 N N . ASN A 1 96 ? 11.586 -4.758 1.073 1 94.69 96 ASN A N 1
ATOM 739 C CA . ASN A 1 96 ? 11.539 -4.488 2.506 1 94.69 96 ASN A CA 1
ATOM 740 C C . ASN A 1 96 ? 10.914 -5.652 3.273 1 94.69 96 ASN A C 1
ATOM 742 O O . ASN A 1 96 ? 9.703 -5.684 3.484 1 94.69 96 ASN A O 1
ATOM 746 N N . PRO A 1 97 ? 11.805 -6.562 3.748 1 95.25 97 PRO A N 1
ATOM 747 C CA . PRO A 1 97 ? 11.281 -7.785 4.355 1 95.25 97 PRO A CA 1
ATOM 748 C C . PRO A 1 97 ? 10.391 -7.512 5.566 1 95.25 97 PRO A C 1
ATOM 750 O O . PRO A 1 97 ? 9.289 -8.062 5.66 1 95.25 97 PRO A O 1
ATOM 753 N N . PRO A 1 98 ? 10.758 -6.59 6.465 1 94.19 98 PRO A N 1
ATOM 754 C CA . PRO A 1 98 ? 9.875 -6.328 7.602 1 94.19 98 PRO A CA 1
ATOM 755 C C . PRO A 1 98 ? 8.508 -5.812 7.18 1 94.19 98 PRO A C 1
ATOM 757 O O . PRO A 1 98 ? 7.488 -6.219 7.746 1 94.19 98 PRO A O 1
ATOM 760 N N . ALA A 1 99 ? 8.438 -4.902 6.246 1 95.44 99 ALA A N 1
ATOM 761 C CA . ALA A 1 99 ? 7.168 -4.352 5.785 1 95.44 99 ALA A CA 1
ATOM 762 C C . ALA A 1 99 ? 6.316 -5.426 5.109 1 95.44 99 ALA A C 1
ATOM 764 O O . ALA A 1 99 ? 5.098 -5.461 5.289 1 95.44 99 ALA A O 1
ATOM 765 N N . LEU A 1 100 ? 6.977 -6.273 4.355 1 97.38 100 LEU A N 1
ATOM 766 C CA . LEU A 1 100 ? 6.266 -7.363 3.695 1 97.38 100 LEU A CA 1
ATOM 767 C C . LEU A 1 100 ? 5.641 -8.305 4.719 1 97.38 100 LEU A C 1
ATOM 769 O O . LEU A 1 100 ? 4.457 -8.641 4.621 1 97.38 100 LEU A O 1
ATOM 773 N N . VAL A 1 101 ? 6.434 -8.688 5.691 1 96.44 101 VAL A N 1
ATOM 774 C CA . VAL A 1 101 ? 5.973 -9.602 6.734 1 96.44 101 VAL A CA 1
ATOM 775 C C . VAL A 1 101 ? 4.824 -8.961 7.508 1 96.44 101 VAL A C 1
ATOM 777 O O . VAL A 1 101 ? 3.787 -9.594 7.727 1 96.44 101 VAL A O 1
ATOM 780 N N . ALA A 1 102 ? 4.973 -7.715 7.855 1 95.12 102 ALA A N 1
ATOM 781 C CA . ALA A 1 102 ? 3.932 -6.996 8.586 1 95.12 102 ALA A CA 1
ATOM 782 C C . ALA A 1 102 ? 2.65 -6.898 7.762 1 95.12 102 ALA A C 1
ATOM 784 O O . ALA A 1 102 ? 1.548 -7.02 8.305 1 95.12 102 ALA A O 1
ATOM 785 N N . GLY A 1 103 ? 2.814 -6.625 6.5 1 95.62 103 GLY A N 1
ATOM 786 C CA . GLY A 1 103 ? 1.669 -6.559 5.605 1 95.62 103 GLY A CA 1
ATOM 787 C C . GLY A 1 103 ? 0.866 -7.844 5.566 1 95.62 103 GLY A C 1
ATOM 788 O O . GLY A 1 103 ? -0.363 -7.82 5.66 1 95.62 103 GLY A O 1
ATOM 789 N N . VAL A 1 104 ? 1.569 -8.953 5.453 1 96.62 104 VAL A N 1
ATOM 790 C CA . VAL A 1 104 ? 0.897 -10.25 5.418 1 96.62 104 VAL A CA 1
ATOM 791 C C . VAL A 1 104 ? 0.245 -10.531 6.77 1 96.62 104 VAL A C 1
ATOM 793 O O . VAL A 1 104 ? -0.936 -10.883 6.832 1 96.62 104 VAL A O 1
ATOM 796 N N . GLN A 1 105 ? 0.91 -10.281 7.812 1 94.5 105 GLN A N 1
ATOM 797 C CA . GLN A 1 105 ? 0.443 -10.625 9.148 1 94.5 105 GLN A CA 1
ATOM 798 C C . GLN A 1 105 ? -0.763 -9.773 9.547 1 94.5 105 GLN A C 1
ATOM 800 O O . GLN A 1 105 ? -1.676 -10.258 10.219 1 94.5 105 GLN A O 1
ATOM 805 N N . SER A 1 106 ? -0.746 -8.539 9.164 1 92.31 106 SER A N 1
ATOM 806 C CA . SER A 1 106 ? -1.835 -7.641 9.539 1 92.31 106 SER A CA 1
ATOM 807 C C . SER A 1 106 ? -3.145 -8.055 8.875 1 92.31 106 SER A C 1
ATOM 809 O O . SER A 1 106 ? -4.227 -7.703 9.352 1 92.31 106 SER A O 1
ATOM 811 N N . LEU A 1 107 ? -3.043 -8.828 7.809 1 92.25 107 LEU A N 1
ATOM 812 C CA . LEU A 1 107 ? -4.234 -9.172 7.043 1 92.25 107 LEU A CA 1
ATOM 813 C C . LEU A 1 107 ? -4.703 -10.586 7.367 1 92.25 107 LEU A C 1
ATOM 815 O O . LEU A 1 107 ? -5.891 -10.898 7.238 1 92.25 107 LEU A O 1
ATOM 819 N N . VAL A 1 108 ? -3.746 -11.461 7.691 1 86.88 108 VAL A N 1
ATOM 820 C CA . VAL A 1 108 ? -4.129 -12.836 8.008 1 86.88 108 VAL A CA 1
ATOM 821 C C . VAL A 1 108 ? -4.781 -12.883 9.391 1 86.88 108 VAL A C 1
ATOM 823 O O . VAL A 1 108 ? -5.586 -13.773 9.672 1 86.88 108 VAL A O 1
ATOM 826 N N . LYS A 1 109 ? -4.488 -11.953 10.336 1 73.19 109 LYS A N 1
ATOM 827 C CA . LYS A 1 109 ? -5.082 -11.922 11.672 1 73.19 109 LYS A CA 1
ATOM 828 C C . LYS A 1 109 ? -6.5 -11.359 11.633 1 73.19 109 LYS A C 1
ATOM 830 O O . LYS A 1 109 ? -7.25 -11.477 12.602 1 73.19 109 LYS A O 1
ATOM 835 N N . GLN A 1 110 ? -6.898 -10.891 10.484 1 65.88 110 GLN A N 1
ATOM 836 C CA . GLN A 1 110 ? -8.227 -10.297 10.359 1 65.88 110 GLN A CA 1
ATOM 837 C C . GLN A 1 110 ? -9.273 -11.344 10 1 65.88 110 GLN A C 1
ATOM 839 O O . GLN A 1 110 ? -8.977 -12.289 9.266 1 65.88 110 GLN A O 1
ATOM 844 N N . MET B 1 1 ? -12.219 16.016 18.906 1 52.19 1 MET B N 1
ATOM 845 C CA . MET B 1 1 ? -11.258 14.961 19.172 1 52.19 1 MET B CA 1
ATOM 846 C C . MET B 1 1 ? -9.867 15.344 18.688 1 52.19 1 MET B C 1
ATOM 848 O O . MET B 1 1 ? -9.734 16.062 17.688 1 52.19 1 MET B O 1
ATOM 852 N N . SER B 1 2 ? -8.875 15.211 19.469 1 68.88 2 SER B N 1
ATOM 853 C CA . SER B 1 2 ? -7.539 15.727 19.203 1 68.88 2 SER B CA 1
ATOM 854 C C . SER B 1 2 ? -6.941 15.109 17.953 1 68.88 2 SER B C 1
ATOM 856 O O . SER B 1 2 ? -7.188 13.938 17.641 1 68.88 2 SER B O 1
ATOM 858 N N . GLU B 1 3 ? -6.613 15.898 17.047 1 88.06 3 GLU B N 1
ATOM 859 C CA . GLU B 1 3 ? -5.992 15.477 15.797 1 88.06 3 GLU B CA 1
ATOM 860 C C . GLU B 1 3 ? -4.52 15.141 15.992 1 88.06 3 GLU B C 1
ATOM 862 O O . GLU B 1 3 ? -3.824 14.781 15.039 1 88.06 3 GLU B O 1
ATOM 867 N N . GLY B 1 4 ? -4.109 15.148 17.344 1 95.31 4 GLY B N 1
ATOM 868 C CA . GLY B 1 4 ? -2.697 14.914 17.609 1 95.31 4 GLY B CA 1
ATOM 869 C C . GLY B 1 4 ? -1.786 15.859 16.844 1 95.31 4 GLY B C 1
ATOM 870 O O . GLY B 1 4 ? -1.984 17.078 16.859 1 95.31 4 GLY B O 1
ATOM 871 N N . ASN B 1 5 ? -0.738 15.312 16.25 1 97.75 5 ASN B N 1
ATOM 872 C CA . ASN B 1 5 ? 0.209 16.094 15.477 1 97.75 5 ASN B CA 1
ATOM 873 C C . ASN B 1 5 ? -0.092 16.016 13.977 1 97.75 5 ASN B C 1
ATOM 875 O O . ASN B 1 5 ? 0.76 16.344 13.148 1 97.75 5 ASN B O 1
ATOM 879 N N . VAL B 1 6 ? -1.287 15.586 13.617 1 98.56 6 VAL B N 1
ATOM 880 C CA . VAL B 1 6 ? -1.667 15.453 12.211 1 98.56 6 VAL B CA 1
ATOM 881 C C . VAL B 1 6 ? -2.004 16.828 11.641 1 98.56 6 VAL B C 1
ATOM 883 O O . VAL B 1 6 ? -2.854 17.547 12.172 1 98.56 6 VAL B O 1
ATOM 886 N N . VAL B 1 7 ? -1.379 17.172 10.547 1 98.31 7 VAL B N 1
ATOM 887 C CA . VAL B 1 7 ? -1.564 18.484 9.945 1 98.31 7 VAL B CA 1
ATOM 888 C C . VAL B 1 7 ? -2.318 18.359 8.625 1 98.31 7 VAL B C 1
ATOM 890 O O . VAL B 1 7 ? -2 17.484 7.805 1 98.31 7 VAL B O 1
ATOM 893 N N . LYS B 1 8 ? -3.256 19.172 8.359 1 98.06 8 LYS B N 1
ATOM 894 C CA . LYS B 1 8 ? -4.02 19.156 7.117 1 98.06 8 LYS B CA 1
ATOM 895 C C . LYS B 1 8 ? -3.27 19.891 6.008 1 98.06 8 LYS B C 1
ATOM 897 O O . LYS B 1 8 ? -2.785 21 6.207 1 98.06 8 LYS B O 1
ATOM 902 N N . ILE B 1 9 ? -3.113 19.281 4.957 1 98.19 9 ILE B N 1
ATOM 903 C CA . ILE B 1 9 ? -2.602 19.891 3.734 1 98.19 9 ILE B CA 1
ATOM 904 C C . ILE B 1 9 ? -3.756 20.484 2.93 1 98.19 9 ILE B C 1
ATOM 906 O O . ILE B 1 9 ? -4.742 19.797 2.654 1 98.19 9 ILE B O 1
ATOM 910 N N . GLU B 1 10 ? -3.623 21.672 2.482 1 96.06 10 GLU B N 1
ATOM 911 C CA . GLU B 1 10 ? -4.789 22.359 1.933 1 96.06 10 GLU B CA 1
ATOM 912 C C . GLU B 1 10 ? -4.57 22.734 0.473 1 96.06 10 GLU B C 1
ATOM 914 O O . GLU B 1 10 ? -5.465 23.297 -0.172 1 96.06 10 GLU B O 1
ATOM 919 N N . SER B 1 11 ? -3.334 22.5 -0.038 1 98.12 11 SER B N 1
ATOM 920 C CA . SER B 1 11 ? -3.076 22.828 -1.436 1 98.12 11 SER B CA 1
ATOM 921 C C . SER B 1 11 ? -2.102 21.844 -2.066 1 98.12 11 SER B C 1
ATOM 923 O O . SER B 1 11 ? -1.357 21.156 -1.36 1 98.12 11 SER B O 1
ATOM 925 N N . LYS B 1 12 ? -2.113 21.891 -3.371 1 98.06 12 LYS B N 1
ATOM 926 C CA . LYS B 1 12 ? -1.175 21.047 -4.105 1 98.06 12 LYS B CA 1
ATOM 927 C C . LYS B 1 12 ? 0.268 21.469 -3.842 1 98.06 12 LYS B C 1
ATOM 929 O O . LYS B 1 12 ? 1.159 20.625 -3.744 1 98.06 12 LYS B O 1
ATOM 934 N N . LYS B 1 13 ? 0.46 22.734 -3.783 1 98.19 13 LYS B N 1
ATOM 935 C CA . LYS B 1 13 ? 1.797 23.234 -3.49 1 98.19 13 LYS B CA 1
ATOM 936 C C . LYS B 1 13 ? 2.293 22.734 -2.137 1 98.19 13 LYS B C 1
ATOM 938 O O . LYS B 1 13 ? 3.438 22.297 -2.014 1 98.19 13 LYS B O 1
ATOM 943 N N . ASP B 1 14 ? 1.44 22.812 -1.164 1 98.19 14 ASP B N 1
ATOM 944 C CA . ASP B 1 14 ? 1.773 22.328 0.169 1 98.19 14 ASP B CA 1
ATOM 945 C C . ASP B 1 14 ? 2.066 20.828 0.143 1 98.19 14 ASP B C 1
ATOM 947 O O . ASP B 1 14 ? 3.014 20.359 0.784 1 98.19 14 ASP B O 1
ATOM 951 N N . PHE B 1 15 ? 1.289 20.125 -0.579 1 98.62 15 PHE B N 1
ATOM 952 C CA . PHE B 1 15 ? 1.504 18.703 -0.755 1 98.62 15 PHE B CA 1
ATOM 953 C C . PHE B 1 15 ? 2.879 18.422 -1.354 1 98.62 15 PHE B C 1
ATOM 955 O O . PHE B 1 15 ? 3.625 17.578 -0.852 1 98.62 15 PHE B O 1
ATOM 962 N N . GLN B 1 16 ? 3.211 19.062 -2.406 1 98.62 16 GLN B N 1
ATOM 963 C CA . GLN B 1 16 ? 4.492 18.891 -3.082 1 98.62 16 GLN B CA 1
ATOM 964 C C . GLN B 1 16 ? 5.656 19.141 -2.123 1 98.62 16 GLN B C 1
ATOM 966 O O . GLN B 1 16 ? 6.602 18.344 -2.07 1 98.62 16 GLN B O 1
ATOM 971 N N . GLU B 1 17 ? 5.609 20.156 -1.364 1 98.56 17 GLU B N 1
ATOM 972 C CA . GLU B 1 17 ? 6.691 20.547 -0.464 1 98.56 17 GLU B CA 1
ATOM 973 C C . GLU B 1 17 ? 6.785 19.594 0.729 1 98.56 17 GLU B C 1
ATOM 975 O O . GLU B 1 17 ? 7.871 19.125 1.073 1 98.56 17 GLU B O 1
ATOM 980 N N . LYS B 1 18 ? 5.613 19.266 1.292 1 98.62 18 LYS B N 1
ATOM 981 C CA . LYS B 1 18 ? 5.598 18.562 2.574 1 98.62 18 LYS B CA 1
ATOM 982 C C . LYS B 1 18 ? 5.734 17.062 2.381 1 98.62 18 LYS B C 1
ATOM 984 O O . LYS B 1 18 ? 6.188 16.344 3.283 1 98.62 18 LYS B O 1
ATOM 989 N N . VAL B 1 19 ? 5.359 16.594 1.195 1 98.62 19 VAL B N 1
ATOM 990 C CA . VAL B 1 19 ? 5.328 15.141 0.999 1 98.62 19 VAL B CA 1
ATOM 991 C C . VAL B 1 19 ? 6.359 14.742 -0.055 1 98.62 19 VAL B C 1
ATOM 993 O O . VAL B 1 19 ? 7.289 13.984 0.234 1 98.62 19 VAL B O 1
ATOM 996 N N . ILE B 1 20 ? 6.309 15.328 -1.191 1 98.38 20 ILE B N 1
ATOM 997 C CA . ILE B 1 20 ? 7.09 14.867 -2.334 1 98.38 20 ILE B CA 1
ATOM 998 C C . ILE B 1 20 ? 8.531 15.344 -2.201 1 98.38 20 ILE B C 1
ATOM 1000 O O . ILE B 1 20 ? 9.469 14.602 -2.49 1 98.38 20 ILE B O 1
ATOM 1004 N N . GLU B 1 21 ? 8.734 16.531 -1.738 1 98.56 21 GLU B N 1
ATOM 1005 C CA . GLU B 1 21 ? 10.07 17.109 -1.664 1 98.56 21 GLU B CA 1
ATOM 1006 C C . GLU B 1 21 ? 10.703 16.859 -0.299 1 98.56 21 GLU B C 1
ATOM 1008 O O . GLU B 1 21 ? 11.859 17.234 -0.069 1 98.56 21 GLU B O 1
ATOM 1013 N N . SER B 1 22 ? 9.922 16.281 0.549 1 98.19 22 SER B N 1
ATOM 1014 C CA . SER B 1 22 ? 10.414 16.031 1.897 1 98.19 22 SER B CA 1
ATOM 1015 C C . SER B 1 22 ? 11.312 14.789 1.931 1 98.19 22 SER B C 1
ATOM 1017 O O . SER B 1 22 ? 11.094 13.836 1.187 1 98.19 22 SER B O 1
ATOM 1019 N N . LYS B 1 23 ? 12.297 14.734 2.818 1 97.19 23 LYS B N 1
ATOM 1020 C CA . LYS B 1 23 ? 13.156 13.578 3.049 1 97.19 23 LYS B CA 1
ATOM 1021 C C . LYS B 1 23 ? 12.656 12.75 4.234 1 97.19 23 LYS B C 1
ATOM 1023 O O . LYS B 1 23 ? 13.156 11.656 4.492 1 97.19 23 LYS B O 1
ATOM 1028 N N . ASP B 1 24 ? 11.617 13.219 4.906 1 97.38 24 ASP B N 1
ATOM 1029 C CA . ASP B 1 24 ? 11.102 12.602 6.125 1 97.38 24 ASP B CA 1
ATOM 1030 C C . ASP B 1 24 ? 10.227 11.391 5.797 1 97.38 24 ASP B C 1
ATOM 1032 O O . ASP B 1 24 ? 9.781 11.227 4.66 1 97.38 24 ASP B O 1
ATOM 1036 N N . LEU B 1 25 ? 10.086 10.531 6.773 1 97.81 25 LEU B N 1
ATOM 1037 C CA . LEU B 1 25 ? 8.977 9.586 6.727 1 97.81 25 LEU B CA 1
ATOM 1038 C C . LEU B 1 25 ? 7.641 10.297 6.902 1 97.81 25 LEU B C 1
ATOM 1040 O O . LEU B 1 25 ? 7.438 11.016 7.887 1 97.81 25 LEU B O 1
ATOM 1044 N N . VAL B 1 26 ? 6.793 10.164 5.941 1 98.75 26 VAL B N 1
ATOM 1045 C CA . VAL B 1 26 ? 5.508 10.852 5.965 1 98.75 26 VAL B CA 1
ATOM 1046 C C . VAL B 1 26 ? 4.371 9.836 5.949 1 98.75 26 VAL B C 1
ATOM 1048 O O . VAL B 1 26 ? 4.398 8.875 5.168 1 98.75 26 VAL B O 1
ATOM 1051 N N . VAL B 1 27 ? 3.42 9.953 6.793 1 98.75 27 VAL B N 1
ATOM 1052 C CA . VAL B 1 27 ? 2.145 9.242 6.75 1 98.75 27 VAL B CA 1
ATOM 1053 C C . VAL B 1 27 ? 1.037 10.203 6.316 1 98.75 27 VAL B C 1
ATOM 1055 O O . VAL B 1 27 ? 0.773 11.203 6.988 1 98.75 27 VAL B O 1
ATOM 1058 N N . LEU B 1 28 ? 0.462 9.922 5.184 1 98.88 28 LEU B N 1
ATOM 1059 C CA . LEU B 1 28 ? -0.571 10.773 4.605 1 98.88 28 LEU B CA 1
ATOM 1060 C C . LEU B 1 28 ? -1.935 10.094 4.668 1 98.88 28 LEU B C 1
ATOM 1062 O O . LEU B 1 28 ? -2.139 9.047 4.055 1 98.88 28 LEU B O 1
ATOM 1066 N N . ASP B 1 29 ? -2.83 10.656 5.375 1 98.81 29 ASP B N 1
ATOM 1067 C CA . ASP B 1 29 ? -4.219 10.211 5.457 1 98.81 29 ASP B CA 1
ATOM 1068 C C . ASP B 1 29 ? -5.066 10.852 4.363 1 98.81 29 ASP B C 1
ATOM 1070 O O . ASP B 1 29 ? -5.258 12.07 4.355 1 98.81 29 ASP B O 1
ATOM 1074 N N . CYS B 1 30 ? -5.535 10.102 3.445 1 98.81 30 CYS B N 1
ATOM 1075 C CA . CYS B 1 30 ? -6.5 10.555 2.449 1 98.81 30 CYS B CA 1
ATOM 1076 C C . CYS B 1 30 ? -7.926 10.258 2.896 1 98.81 30 CYS B C 1
ATOM 1078 O O .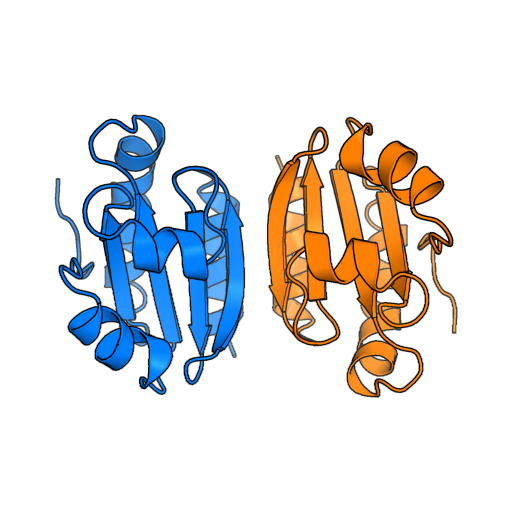 CYS B 1 30 ? -8.367 9.109 2.852 1 98.81 30 CYS B O 1
ATOM 1080 N N . PHE B 1 31 ? -8.625 11.289 3.271 1 98.31 31 PHE B N 1
ATOM 1081 C CA . PHE B 1 31 ? -9.945 11.125 3.873 1 98.31 31 PHE B CA 1
ATOM 1082 C C . PHE B 1 31 ? -10.969 12.016 3.176 1 98.31 31 PHE B C 1
ATOM 1084 O O . PHE B 1 31 ? -10.625 12.766 2.254 1 98.31 31 PHE B O 1
ATOM 1091 N N . ALA B 1 32 ? -12.195 11.789 3.49 1 98.06 32 ALA B N 1
ATOM 1092 C CA . ALA B 1 32 ? -13.297 12.695 3.162 1 98.06 32 ALA B CA 1
ATOM 1093 C C . ALA B 1 32 ? -14.086 13.07 4.41 1 98.06 32 ALA B C 1
ATOM 1095 O O . ALA B 1 32 ? -14.195 12.281 5.348 1 98.06 32 ALA B O 1
ATOM 1096 N N . GLU B 1 33 ? -14.656 14.234 4.367 1 96.38 33 GLU B N 1
ATOM 1097 C CA . GLU B 1 33 ? -15.43 14.688 5.52 1 96.38 33 GLU B CA 1
ATOM 1098 C C . GLU B 1 33 ? -16.656 13.805 5.746 1 96.38 33 GLU B C 1
ATOM 1100 O O . GLU B 1 33 ? -17.109 13.641 6.879 1 96.38 33 GLU B O 1
ATOM 1105 N N . TRP B 1 34 ? -17.188 13.227 4.734 1 97.06 34 TRP B N 1
ATOM 1106 C CA . TRP B 1 34 ? -18.422 12.445 4.777 1 97.06 34 TRP B CA 1
ATOM 1107 C C . TRP B 1 34 ? -18.141 10.969 5.023 1 97.06 34 TRP B C 1
ATOM 1109 O O . TRP B 1 34 ? -19.031 10.133 4.945 1 97.06 34 TRP B O 1
ATOM 1119 N N . CYS B 1 35 ? -17 10.727 5.297 1 97.5 35 CYS B N 1
ATOM 1120 C CA . CYS B 1 35 ? -16.594 9.328 5.418 1 97.5 35 CYS B CA 1
ATOM 1121 C C . CYS B 1 35 ? -16.609 8.883 6.875 1 97.5 35 CYS B C 1
ATOM 1123 O O . CYS B 1 35 ? -15.758 9.273 7.664 1 97.5 35 CYS B O 1
ATOM 1125 N N . GLY B 1 36 ? -17.5 7.992 7.285 1 97.25 36 GLY B N 1
ATOM 1126 C CA . GLY B 1 36 ? -17.656 7.488 8.641 1 97.25 36 GLY B CA 1
ATOM 1127 C C . GLY B 1 36 ? -16.438 6.73 9.133 1 97.25 36 GLY B C 1
ATOM 1128 O O . GLY B 1 36 ? -15.867 7.062 10.18 1 97.25 36 GLY B O 1
ATOM 1129 N N . PRO B 1 37 ? -16.047 5.691 8.414 1 97.75 37 PRO B N 1
ATOM 1130 C CA . PRO B 1 37 ? -14.836 4.965 8.805 1 97.75 37 PRO B CA 1
ATOM 1131 C C . PRO B 1 37 ? -13.625 5.883 8.977 1 97.75 37 PRO B C 1
ATOM 1133 O O . PRO B 1 37 ? -12.773 5.633 9.828 1 97.75 37 PRO B O 1
ATOM 1136 N N . CYS B 1 38 ? -13.445 6.895 8.156 1 98.25 38 CYS B N 1
ATOM 1137 C CA . CYS B 1 38 ? -12.375 7.871 8.312 1 98.25 38 CYS B CA 1
ATOM 1138 C C . CYS B 1 38 ? -12.406 8.5 9.703 1 98.25 38 CYS B C 1
ATOM 1140 O O . CYS B 1 38 ? -11.367 8.609 10.359 1 98.25 38 CYS B O 1
ATOM 1142 N N . LYS B 1 39 ? -13.539 8.914 10.07 1 96.62 39 LYS B N 1
ATOM 1143 C CA . LYS B 1 39 ? -13.695 9.516 11.391 1 96.62 39 LYS B CA 1
ATOM 1144 C C . LYS B 1 39 ? -13.359 8.523 12.492 1 96.62 39 LYS B C 1
ATOM 1146 O O . LYS B 1 39 ? -12.758 8.883 13.5 1 96.62 39 LYS B O 1
ATOM 1151 N N . ALA B 1 40 ? -13.742 7.324 12.305 1 96.81 40 ALA B N 1
ATOM 1152 C CA . ALA B 1 40 ? -13.562 6.277 13.305 1 96.81 40 ALA B CA 1
ATOM 1153 C C . ALA B 1 40 ? -12.078 5.996 13.539 1 96.81 40 ALA B C 1
ATOM 1155 O O . ALA B 1 40 ? -11.672 5.66 14.656 1 96.81 40 ALA B O 1
ATOM 1156 N N . ILE B 1 41 ? -11.227 6.062 12.484 1 97.5 41 ILE B N 1
ATOM 1157 C CA . ILE B 1 41 ? -9.828 5.66 12.617 1 97.5 41 ILE B CA 1
ATOM 1158 C C . ILE B 1 41 ? -8.969 6.887 12.922 1 97.5 41 ILE B C 1
ATOM 1160 O O . ILE B 1 41 ? -7.797 6.754 13.281 1 97.5 41 ILE B O 1
ATOM 1164 N N . ALA B 1 42 ? -9.453 8.047 12.836 1 97.5 42 ALA B N 1
ATOM 1165 C CA . ALA B 1 42 ? -8.727 9.305 13.023 1 97.5 42 ALA B CA 1
ATOM 1166 C C . ALA B 1 42 ? -8.031 9.336 14.375 1 97.5 42 ALA B C 1
ATOM 1168 O O . ALA B 1 42 ? -6.871 9.758 14.469 1 97.5 42 ALA B O 1
ATOM 1169 N N . PRO B 1 43 ? -8.727 8.883 15.438 1 97.44 43 PRO B N 1
ATOM 1170 C CA . PRO B 1 43 ? -8.047 8.922 16.734 1 97.44 43 PRO B CA 1
ATOM 1171 C C . PRO B 1 43 ? -6.793 8.047 16.781 1 97.44 43 PRO B C 1
ATOM 1173 O O . PRO B 1 43 ? -5.82 8.391 17.453 1 97.44 43 PRO B O 1
ATOM 1176 N N . GLN B 1 44 ? -6.816 6.941 16.125 1 97.44 44 GLN B N 1
ATOM 1177 C CA . GLN B 1 44 ? -5.645 6.078 16.047 1 97.44 44 GLN B CA 1
ATOM 1178 C C . GLN B 1 44 ? -4.48 6.789 15.367 1 97.44 44 GLN B C 1
ATOM 1180 O O . GLN B 1 44 ? -3.332 6.676 15.805 1 97.44 44 GLN B O 1
ATOM 1185 N N . LEU B 1 45 ? -4.762 7.434 14.289 1 98.31 45 LEU B N 1
ATOM 1186 C CA . LEU B 1 45 ? -3.729 8.195 13.586 1 98.31 45 LEU B CA 1
ATOM 1187 C C . LEU B 1 45 ? -3.15 9.281 14.484 1 98.31 45 LEU B C 1
ATOM 1189 O O . LEU B 1 45 ? -1.936 9.492 14.5 1 98.31 45 LEU B O 1
ATOM 1193 N N . ALA B 1 46 ? -4.051 9.969 15.211 1 98.25 46 ALA B N 1
ATOM 1194 C CA . ALA B 1 46 ? -3.617 11.008 16.141 1 98.25 46 ALA B CA 1
ATOM 1195 C C . ALA B 1 46 ? -2.66 10.445 17.188 1 98.25 46 ALA B C 1
ATOM 1197 O O . ALA B 1 46 ? -1.608 11.031 17.453 1 98.25 46 ALA B O 1
ATOM 1198 N N . ARG B 1 47 ? -3.021 9.344 17.719 1 97.88 47 ARG B N 1
ATOM 1199 C CA . ARG B 1 47 ? -2.18 8.703 18.719 1 97.88 47 ARG B CA 1
ATOM 1200 C C . ARG B 1 47 ? -0.819 8.336 18.141 1 97.88 47 ARG B C 1
ATOM 1202 O O . ARG B 1 47 ? 0.214 8.562 18.781 1 97.88 47 ARG B O 1
ATOM 1209 N N . LEU B 1 48 ? -0.788 7.762 16.953 1 97.94 48 LEU B N 1
ATOM 1210 C CA . LEU B 1 48 ? 0.462 7.395 16.297 1 97.94 48 LEU B CA 1
ATOM 1211 C C . LEU B 1 48 ? 1.326 8.625 16.031 1 97.94 48 LEU B C 1
ATOM 1213 O O . LEU B 1 48 ? 2.549 8.57 16.188 1 97.94 48 LEU B O 1
ATOM 1217 N N . SER B 1 49 ? 0.708 9.719 15.672 1 98.25 49 SER B N 1
ATOM 1218 C CA . SER B 1 49 ? 1.444 10.945 15.383 1 98.25 49 SER B CA 1
ATOM 1219 C C . SER B 1 49 ? 2.139 11.477 16.625 1 98.25 49 SER B C 1
ATOM 1221 O O . SER B 1 49 ? 3.18 12.125 16.547 1 98.25 49 SER B O 1
ATOM 1223 N N . GLU B 1 50 ? 1.552 11.234 17.75 1 97.88 50 GLU B N 1
ATOM 1224 C CA . GLU B 1 50 ? 2.141 11.656 19.016 1 97.88 50 GLU B CA 1
ATOM 1225 C C . GLU B 1 50 ? 3.227 10.688 19.484 1 97.88 50 GLU B C 1
ATOM 1227 O O . GLU B 1 50 ? 4.195 11.094 20.125 1 97.88 50 GLU B O 1
ATOM 1232 N N . GLU B 1 51 ? 3.057 9.477 19.188 1 97.12 51 GLU B N 1
ATOM 1233 C CA . GLU B 1 51 ? 3.984 8.438 19.609 1 97.12 51 GLU B CA 1
ATOM 1234 C C . GLU B 1 51 ? 5.238 8.43 18.734 1 97.12 51 GLU B C 1
ATOM 1236 O O . GLU B 1 51 ? 6.344 8.195 19.234 1 97.12 51 GLU B O 1
ATOM 1241 N N . TYR B 1 52 ? 5.082 8.641 17.469 1 97.19 52 TYR B N 1
ATOM 1242 C CA . TYR B 1 52 ? 6.191 8.562 16.531 1 97.19 52 TYR B CA 1
ATOM 1243 C C . TYR B 1 52 ? 6.527 9.945 15.969 1 97.19 52 TYR B C 1
ATOM 1245 O O . TYR B 1 52 ? 6.297 10.219 14.789 1 97.19 52 TYR B O 1
ATOM 1253 N N . THR B 1 53 ? 7.207 10.68 16.688 1 96.06 53 THR B N 1
ATOM 1254 C CA . THR B 1 53 ? 7.457 12.086 16.391 1 96.06 53 THR B CA 1
ATOM 1255 C C . THR B 1 53 ? 8.523 12.227 15.312 1 96.06 53 THR B C 1
ATOM 1257 O O . THR B 1 53 ? 8.703 13.312 14.75 1 96.06 53 THR B O 1
ATOM 1260 N N . GLY B 1 54 ? 9.188 11.18 15 1 96 54 GLY B N 1
ATOM 1261 C CA . GLY B 1 54 ? 10.18 11.203 13.938 1 96 54 GLY B CA 1
ATOM 1262 C C . GLY B 1 54 ? 9.562 11.164 12.547 1 96 54 GLY B C 1
ATOM 1263 O O . GLY B 1 54 ? 10.25 11.391 11.555 1 96 54 GLY B O 1
ATOM 1264 N N . ALA B 1 55 ? 8.32 10.898 12.492 1 97.81 55 ALA B N 1
ATOM 1265 C CA . ALA B 1 55 ? 7.57 10.891 11.242 1 97.81 55 ALA B CA 1
ATOM 1266 C C . ALA B 1 55 ? 6.625 12.086 11.164 1 97.81 55 ALA B C 1
ATOM 1268 O O . ALA B 1 55 ? 6.254 12.664 12.188 1 97.81 55 ALA B O 1
ATOM 1269 N N . LYS B 1 56 ? 6.332 12.484 9.992 1 98.62 56 LYS B N 1
ATOM 1270 C CA . LYS B 1 56 ? 5.348 13.539 9.773 1 98.62 56 LYS B CA 1
ATOM 1271 C C . LYS B 1 56 ? 3.99 12.961 9.383 1 98.62 56 LYS B C 1
ATOM 1273 O O . LYS B 1 56 ? 3.916 12.031 8.57 1 98.62 56 LYS B O 1
ATOM 1278 N N . PHE B 1 57 ? 2.99 13.445 10.023 1 98.81 57 PHE B N 1
ATOM 1279 C CA . PHE B 1 57 ? 1.632 12.992 9.75 1 98.81 57 PHE B CA 1
ATOM 1280 C C . PHE B 1 57 ? 0.8 14.109 9.133 1 98.81 57 PHE B C 1
ATOM 1282 O O . PHE B 1 57 ? 0.69 15.195 9.703 1 98.81 57 PHE B O 1
ATOM 1289 N N . TYR B 1 58 ? 0.302 13.859 7.965 1 98.81 58 TYR B N 1
ATOM 1290 C CA . TYR B 1 58 ? -0.536 14.812 7.25 1 98.81 58 TYR B CA 1
ATOM 1291 C C . TYR B 1 58 ? -1.861 14.18 6.844 1 98.81 58 TYR B C 1
ATOM 1293 O O . TYR B 1 58 ? -2.023 12.961 6.926 1 98.81 58 TYR B O 1
ATOM 1301 N N . LYS B 1 59 ? -2.803 14.969 6.461 1 98.62 59 LYS B N 1
ATOM 1302 C CA . LYS B 1 59 ? -4.059 14.484 5.898 1 98.62 59 LYS B CA 1
ATOM 1303 C C . LYS B 1 59 ? -4.551 15.398 4.781 1 98.62 59 LYS B C 1
ATOM 1305 O O . LYS B 1 59 ? -4.352 16.609 4.836 1 98.62 59 LYS B O 1
ATOM 1310 N N . ILE B 1 60 ? -5.121 14.859 3.809 1 98.5 60 ILE B N 1
ATOM 1311 C CA . ILE B 1 60 ? -5.75 15.609 2.729 1 98.5 60 ILE B CA 1
ATOM 1312 C C . ILE B 1 60 ? -7.207 15.172 2.572 1 98.5 60 ILE B C 1
ATOM 1314 O O . ILE B 1 60 ? -7.527 13.992 2.738 1 98.5 60 ILE B O 1
ATOM 1318 N N . ASP B 1 61 ? -8.094 16.141 2.32 1 98.44 61 ASP B N 1
ATOM 1319 C CA . ASP B 1 61 ? -9.469 15.859 1.902 1 98.44 61 ASP B CA 1
ATOM 1320 C C . ASP B 1 61 ? -9.539 15.609 0.398 1 98.44 61 ASP B C 1
ATOM 1322 O O . ASP B 1 61 ? -9.227 16.5 -0.4 1 98.44 61 ASP B O 1
ATOM 1326 N N . VAL B 1 62 ? -9.961 14.398 0.034 1 98.19 62 VAL B N 1
ATOM 1327 C CA . VAL B 1 62 ? -9.883 13.984 -1.364 1 98.19 62 VAL B CA 1
ATOM 1328 C C . VAL B 1 62 ? -10.836 14.836 -2.205 1 98.19 62 VAL B C 1
ATOM 1330 O O . VAL B 1 62 ? -10.641 14.992 -3.412 1 98.19 62 VAL B O 1
ATOM 1333 N N . ASP B 1 63 ? -11.859 15.406 -1.61 1 97.88 63 ASP B N 1
ATOM 1334 C CA . ASP B 1 63 ? -12.781 16.281 -2.322 1 97.88 63 ASP B CA 1
ATOM 1335 C C . ASP B 1 63 ? -12.156 17.656 -2.551 1 97.88 63 ASP B C 1
ATOM 1337 O O . ASP B 1 63 ? -12.336 18.266 -3.611 1 97.88 63 ASP B O 1
ATOM 1341 N N . ASP B 1 64 ? -11.43 18.172 -1.569 1 97.69 64 ASP B N 1
ATOM 1342 C CA . ASP B 1 64 ? -10.805 19.484 -1.652 1 97.69 64 ASP B CA 1
ATOM 1343 C C . ASP B 1 64 ? -9.594 19.453 -2.584 1 97.69 64 ASP B C 1
ATOM 1345 O O . ASP B 1 64 ? -9.297 20.453 -3.254 1 97.69 64 ASP B O 1
ATOM 1349 N N . LEU B 1 65 ? -8.859 18.375 -2.582 1 98.12 65 LEU B N 1
ATOM 1350 C CA . LEU B 1 65 ? -7.66 18.219 -3.396 1 98.12 65 LEU B CA 1
ATOM 1351 C C . LEU B 1 65 ? -7.797 17.031 -4.348 1 98.12 65 LEU B C 1
ATOM 1353 O O . LEU B 1 65 ? -6.934 16.156 -4.375 1 98.12 65 LEU B O 1
ATOM 1357 N N . SER B 1 66 ? -8.781 17.062 -5.172 1 97.69 66 SER B N 1
ATOM 1358 C CA . SER B 1 66 ? -9.164 15.953 -6.035 1 97.69 66 SER B CA 1
ATOM 1359 C C . SER B 1 66 ? -8.062 15.617 -7.035 1 97.69 66 SER B C 1
ATOM 1361 O O . SER B 1 66 ? -7.844 14.453 -7.367 1 97.69 66 SER B O 1
ATOM 1363 N N . GLU B 1 67 ? -7.402 16.594 -7.492 1 97.56 67 GLU B N 1
ATOM 1364 C CA . GLU B 1 67 ? -6.309 16.359 -8.43 1 97.56 67 GLU B CA 1
ATOM 1365 C C . GLU B 1 67 ? -5.184 15.562 -7.781 1 97.56 67 GLU B C 1
ATOM 1367 O O . GLU B 1 67 ? -4.684 14.602 -8.367 1 97.56 67 GLU B O 1
ATOM 1372 N N . VAL B 1 68 ? -4.785 15.953 -6.57 1 97.81 68 VAL B N 1
ATOM 1373 C CA . VAL B 1 68 ? -3.736 15.266 -5.828 1 97.81 68 VAL B CA 1
ATOM 1374 C C . VAL B 1 68 ? -4.168 13.828 -5.539 1 97.81 68 VAL B C 1
ATOM 1376 O O . VAL B 1 68 ? -3.396 12.891 -5.75 1 97.81 68 VAL B O 1
ATOM 1379 N N . ALA B 1 69 ? -5.445 13.641 -5.129 1 97.5 69 ALA B N 1
ATOM 1380 C CA . ALA B 1 69 ? -5.98 12.312 -4.836 1 97.5 69 ALA B CA 1
ATOM 1381 C C . ALA B 1 69 ? -5.938 11.422 -6.07 1 97.5 69 ALA B C 1
ATOM 1383 O O . ALA B 1 69 ? -5.582 10.242 -5.977 1 97.5 69 ALA B O 1
ATOM 1384 N N . GLY B 1 70 ? -6.324 11.984 -7.203 1 95.69 70 GLY B N 1
ATOM 1385 C CA . GLY B 1 70 ? -6.266 11.242 -8.453 1 95.69 70 GLY B CA 1
ATOM 1386 C C . GLY B 1 70 ? -4.859 10.828 -8.836 1 95.69 70 GLY B C 1
ATOM 1387 O O . GLY B 1 70 ? -4.629 9.688 -9.242 1 95.69 70 GLY B O 1
ATOM 1388 N N . GLU B 1 71 ? -3.9 11.734 -8.672 1 94.75 71 GLU B N 1
ATOM 1389 C CA . GLU B 1 71 ? -2.506 11.453 -8.992 1 94.75 71 GLU B CA 1
ATOM 1390 C C . GLU B 1 71 ? -1.944 10.352 -8.094 1 94.75 71 GLU B C 1
ATOM 1392 O O . GLU B 1 71 ? -1.1 9.562 -8.523 1 94.75 71 GLU B O 1
ATOM 1397 N N . LEU B 1 72 ? -2.455 10.305 -6.914 1 95.81 72 LEU B N 1
ATOM 1398 C CA . LEU B 1 72 ? -1.981 9.328 -5.941 1 95.81 72 LEU B CA 1
ATOM 1399 C C . LEU B 1 72 ? -2.684 7.984 -6.129 1 95.81 72 LEU B C 1
ATOM 1401 O O . LEU B 1 72 ? -2.322 6.996 -5.488 1 95.81 72 LEU B O 1
ATOM 1405 N N . GLY B 1 73 ? -3.695 7.984 -6.98 1 93.62 73 GLY B N 1
ATOM 1406 C CA . GLY B 1 73 ? -4.406 6.746 -7.25 1 93.62 73 GLY B CA 1
ATOM 1407 C C . GLY B 1 73 ? -5.336 6.332 -6.125 1 93.62 73 GLY B C 1
ATOM 1408 O O . GLY B 1 73 ? -5.609 5.145 -5.938 1 93.62 73 GLY B O 1
ATOM 1409 N N . VAL B 1 74 ? -5.828 7.27 -5.328 1 96.56 74 VAL B N 1
ATOM 1410 C CA . VAL B 1 74 ? -6.711 6.973 -4.203 1 96.56 74 VAL B CA 1
ATOM 1411 C C . VAL B 1 74 ? -8.125 6.707 -4.715 1 96.56 74 VAL B C 1
ATOM 1413 O O . VAL B 1 74 ? -8.711 7.539 -5.414 1 96.56 74 VAL B O 1
ATOM 1416 N N . ARG B 1 75 ? -8.648 5.559 -4.297 1 92.25 75 ARG B N 1
ATOM 1417 C CA . ARG B 1 75 ? -9.961 5.188 -4.816 1 92.25 75 ARG B CA 1
ATOM 1418 C C . ARG B 1 75 ? -10.922 4.848 -3.68 1 92.25 75 ARG B C 1
ATOM 1420 O O . ARG B 1 75 ? -12.109 4.629 -3.912 1 92.25 75 ARG B O 1
ATOM 1427 N N . ALA B 1 76 ? -10.477 4.75 -2.582 1 95.69 76 ALA B N 1
ATOM 1428 C CA . ALA B 1 76 ? -11.273 4.441 -1.394 1 95.69 76 ALA B CA 1
ATOM 1429 C C . ALA B 1 76 ? -10.797 5.262 -0.194 1 95.69 76 ALA B C 1
ATOM 1431 O O . ALA B 1 76 ? -9.641 5.68 -0.137 1 95.69 76 ALA B O 1
ATOM 1432 N N . MET B 1 77 ? -11.641 5.508 0.72 1 96.94 77 MET B N 1
ATOM 1433 C CA . MET B 1 77 ? -11.305 6.23 1.944 1 96.94 77 MET B CA 1
ATOM 1434 C C . MET B 1 77 ? -11.68 5.414 3.176 1 96.94 77 MET B C 1
ATOM 1436 O O . MET B 1 77 ? -12.703 4.734 3.188 1 96.94 77 MET B O 1
ATOM 1440 N N . PRO B 1 78 ? -10.891 5.582 4.199 1 98.5 78 PRO B N 1
ATOM 1441 C CA . PRO B 1 78 ? -9.586 6.246 4.188 1 98.5 78 PRO B CA 1
ATOM 1442 C C . PRO B 1 78 ? -8.523 5.449 3.434 1 98.5 78 PRO B C 1
ATOM 1444 O O . PRO B 1 78 ? -8.648 4.23 3.291 1 98.5 78 PRO B O 1
ATOM 1447 N N . THR B 1 79 ? -7.578 6 2.818 1 98.75 79 THR B N 1
ATOM 1448 C CA . THR B 1 79 ? -6.328 5.422 2.338 1 98.75 79 THR B CA 1
ATOM 1449 C C . THR B 1 79 ? -5.133 6.117 2.98 1 98.75 79 THR B C 1
ATOM 1451 O O . THR B 1 79 ? -5.09 7.344 3.059 1 98.75 79 THR B O 1
ATOM 1454 N N . PHE B 1 80 ? -4.254 5.363 3.512 1 98.81 80 PHE B N 1
ATOM 1455 C CA . PHE B 1 80 ? -3.025 5.883 4.098 1 98.81 80 PHE B CA 1
ATOM 1456 C C . PHE B 1 80 ? -1.829 5.578 3.201 1 98.81 80 PHE B C 1
ATOM 1458 O O . PHE B 1 80 ? -1.584 4.422 2.855 1 98.81 80 PHE B O 1
ATOM 1465 N N . LEU B 1 81 ? -1.162 6.59 2.836 1 98.75 81 LEU B N 1
ATOM 1466 C CA . LEU B 1 81 ? 0.042 6.461 2.023 1 98.75 81 LEU B CA 1
ATOM 1467 C C . LEU B 1 81 ? 1.285 6.809 2.836 1 98.75 81 LEU B C 1
ATOM 1469 O O . LEU B 1 81 ? 1.278 7.77 3.607 1 98.75 81 LEU B O 1
ATOM 1473 N N . PHE B 1 82 ? 2.279 6.031 2.693 1 98.62 82 PHE B N 1
ATOM 1474 C CA . PHE B 1 82 ? 3.545 6.254 3.383 1 98.62 82 PHE B CA 1
ATOM 1475 C C . PHE B 1 82 ? 4.645 6.625 2.393 1 98.62 82 PHE B C 1
ATOM 1477 O O . PHE B 1 82 ? 4.805 5.969 1.36 1 98.62 82 PHE B O 1
ATOM 1484 N N . PHE B 1 83 ? 5.297 7.676 2.701 1 98.25 83 PHE B N 1
ATOM 1485 C CA . PHE B 1 83 ? 6.375 8.156 1.843 1 98.25 83 PHE B CA 1
ATOM 1486 C C . PHE B 1 83 ? 7.688 8.227 2.609 1 98.25 83 PHE B C 1
ATOM 1488 O O . PHE B 1 83 ? 7.699 8.5 3.809 1 98.25 83 PHE B O 1
ATOM 1495 N N . LYS B 1 84 ? 8.734 7.977 1.969 1 97.25 84 LYS B N 1
ATOM 1496 C CA . LYS B 1 84 ? 10.109 8.219 2.4 1 97.25 84 LYS B CA 1
ATOM 1497 C C . LYS B 1 84 ? 10.945 8.805 1.267 1 97.25 84 LYS B C 1
ATOM 1499 O O . LYS B 1 84 ? 10.93 8.289 0.145 1 97.25 84 LYS B O 1
ATOM 1504 N N . ASP B 1 85 ? 11.578 9.914 1.562 1 97.06 85 ASP B N 1
ATOM 1505 C CA . ASP B 1 85 ? 12.375 10.594 0.545 1 97.06 85 ASP B CA 1
ATOM 1506 C C . ASP B 1 85 ? 11.531 10.922 -0.684 1 97.06 85 ASP B C 1
ATOM 1508 O O . ASP B 1 85 ? 11.977 10.734 -1.817 1 97.06 85 ASP B O 1
ATOM 1512 N N . GLY B 1 86 ? 10.25 11.266 -0.429 1 97.56 86 GLY B N 1
ATOM 1513 C CA . GLY B 1 86 ? 9.344 11.727 -1.472 1 97.56 86 GLY B CA 1
ATOM 1514 C C . GLY B 1 86 ? 8.773 10.594 -2.307 1 97.56 86 GLY B C 1
ATOM 1515 O O . GLY B 1 86 ? 8.039 10.836 -3.266 1 97.56 86 GLY B O 1
ATOM 1516 N N . LYS B 1 87 ? 9.094 9.32 -1.91 1 96.75 87 LYS B N 1
ATOM 1517 C CA . LYS B 1 87 ? 8.641 8.156 -2.672 1 96.75 87 LYS B CA 1
ATOM 1518 C C . LYS B 1 87 ? 7.68 7.305 -1.849 1 96.75 87 LYS B C 1
ATOM 1520 O O . LYS B 1 87 ? 7.902 7.086 -0.655 1 96.75 87 LYS B O 1
ATOM 1525 N N . LYS B 1 88 ? 6.594 6.902 -2.504 1 97.56 88 LYS B N 1
ATOM 1526 C CA . LYS B 1 88 ? 5.656 6.02 -1.816 1 97.56 88 LYS B CA 1
ATOM 1527 C C . LYS B 1 88 ? 6.297 4.672 -1.498 1 97.56 88 LYS B C 1
ATOM 1529 O O . LYS B 1 88 ? 6.867 4.027 -2.381 1 97.56 88 LYS B O 1
ATOM 1534 N N . VAL B 1 89 ? 6.125 4.246 -0.21 1 97.06 89 VAL B N 1
ATOM 1535 C CA . VAL B 1 89 ? 6.797 3.012 0.179 1 97.06 89 VAL B CA 1
ATOM 1536 C C . VAL B 1 89 ? 5.777 2.02 0.733 1 97.06 89 VAL B C 1
ATOM 1538 O O . VAL B 1 89 ? 6.074 0.832 0.88 1 97.06 89 VAL B O 1
ATOM 1541 N N . ASN B 1 90 ? 4.609 2.477 1.089 1 97.81 90 ASN B N 1
ATOM 1542 C CA . ASN B 1 90 ? 3.553 1.628 1.626 1 97.81 90 ASN B CA 1
ATOM 1543 C C . ASN B 1 90 ? 2.178 2.271 1.458 1 97.81 90 ASN B C 1
ATOM 1545 O O . ASN B 1 90 ? 2.076 3.484 1.26 1 97.81 90 ASN B O 1
ATOM 1549 N N . GLU B 1 91 ? 1.19 1.5 1.482 1 98.12 91 GLU B N 1
ATOM 1550 C CA . GLU B 1 91 ? -0.195 1.95 1.396 1 98.12 91 GLU B CA 1
ATOM 1551 C C . GLU B 1 91 ? -1.123 1.037 2.191 1 98.12 91 GLU B C 1
ATOM 1553 O O . GLU B 1 91 ? -0.973 -0.186 2.164 1 98.12 91 GLU B O 1
ATOM 1558 N N . VAL B 1 92 ? -1.981 1.569 2.951 1 98.12 92 VAL B N 1
ATOM 1559 C CA . VAL B 1 92 ? -3.062 0.865 3.635 1 98.12 92 VAL B CA 1
ATOM 1560 C C . VAL B 1 92 ? -4.41 1.438 3.197 1 98.12 92 VAL B C 1
ATOM 1562 O O . VAL B 1 92 ? -4.637 2.646 3.289 1 98.12 92 VAL B O 1
ATOM 1565 N N . VAL B 1 93 ? -5.246 0.587 2.719 1 97.5 93 VAL B N 1
ATOM 1566 C CA . VAL B 1 93 ? -6.555 1.026 2.25 1 97.5 93 VAL B CA 1
ATOM 1567 C C . VAL B 1 93 ? -7.625 0.654 3.275 1 97.5 93 VAL B C 1
ATOM 1569 O O . VAL B 1 93 ? -7.652 -0.476 3.77 1 97.5 93 VAL B O 1
ATOM 1572 N N . GLY B 1 94 ? -8.461 1.599 3.635 1 96.38 94 GLY B N 1
ATOM 1573 C CA . GLY B 1 94 ? -9.57 1.348 4.535 1 96.38 94 GLY B CA 1
ATOM 1574 C C . GLY B 1 94 ? -9.234 1.612 5.992 1 96.38 94 GLY B C 1
ATOM 1575 O O . GLY B 1 94 ? -8.07 1.852 6.328 1 96.38 94 GLY B O 1
ATOM 1576 N N . ALA B 1 95 ? -10.234 1.646 6.816 1 96.19 95 ALA B N 1
ATOM 1577 C CA . ALA B 1 95 ? -10.078 1.82 8.258 1 96.19 95 ALA B CA 1
ATOM 1578 C C . ALA B 1 95 ? -9.688 0.507 8.93 1 96.19 95 ALA B C 1
ATOM 1580 O O . ALA B 1 95 ? -10.531 -0.175 9.516 1 96.19 95 ALA B O 1
ATOM 1581 N N . ASN B 1 96 ? -8.422 0.208 8.852 1 94.88 96 ASN B N 1
ATOM 1582 C CA . ASN B 1 96 ? -7.82 -0.99 9.43 1 94.88 96 ASN B CA 1
ATOM 1583 C C . ASN B 1 96 ? -6.719 -0.64 10.422 1 94.88 96 ASN B C 1
ATOM 1585 O O . ASN B 1 96 ? -5.547 -0.535 10.047 1 94.88 96 ASN B O 1
ATOM 1589 N N . PRO B 1 97 ? -7.129 -0.547 11.719 1 95.31 97 PRO B N 1
ATOM 1590 C CA . PRO B 1 97 ? -6.168 -0.062 12.711 1 95.31 97 PRO B CA 1
ATOM 1591 C C . PRO B 1 97 ? -4.922 -0.937 12.805 1 95.31 97 PRO B C 1
ATOM 1593 O O . PRO B 1 97 ? -3.799 -0.423 12.781 1 95.31 97 PRO B O 1
ATOM 1596 N N . PRO B 1 98 ? -5.039 -2.268 12.797 1 94.25 98 PRO B N 1
ATOM 1597 C CA . PRO B 1 98 ? -3.826 -3.084 12.867 1 94.25 98 PRO B CA 1
ATOM 1598 C C . PRO B 1 98 ? -2.895 -2.859 11.68 1 94.25 98 PRO B C 1
ATOM 1600 O O . PRO B 1 98 ? -1.674 -2.793 11.852 1 94.25 98 PRO B O 1
ATOM 1603 N N . ALA B 1 99 ? -3.418 -2.785 10.484 1 95.56 99 ALA B N 1
ATOM 1604 C CA . ALA B 1 99 ? -2.6 -2.576 9.289 1 95.56 99 ALA B CA 1
ATOM 1605 C C . ALA B 1 99 ? -1.925 -1.207 9.32 1 95.56 99 ALA B C 1
ATOM 1607 O O . ALA B 1 99 ? -0.764 -1.071 8.93 1 95.56 99 ALA B O 1
ATOM 1608 N N . LEU B 1 100 ? -2.674 -0.231 9.789 1 97.38 100 LEU B N 1
ATOM 1609 C CA . LEU B 1 100 ? -2.111 1.11 9.906 1 97.38 100 LEU B CA 1
ATOM 1610 C C . LEU B 1 100 ? -0.938 1.129 10.875 1 97.38 100 LEU B C 1
ATOM 1612 O O . LEU B 1 100 ? 0.13 1.655 10.555 1 97.38 100 LEU B O 1
ATOM 1616 N N . VAL B 1 101 ? -1.138 0.536 12.031 1 96.38 101 VAL B N 1
ATOM 1617 C CA . VAL B 1 101 ? -0.108 0.489 13.062 1 96.38 101 VAL B CA 1
ATOM 1618 C C . VAL B 1 101 ? 1.111 -0.269 12.547 1 96.38 101 VAL B C 1
ATOM 1620 O O . VAL B 1 101 ? 2.244 0.2 12.68 1 96.38 101 VAL B O 1
ATOM 1623 N N . ALA B 1 102 ? 0.887 -1.385 11.906 1 95.12 102 ALA B N 1
ATOM 1624 C CA . ALA B 1 102 ? 1.975 -2.186 11.344 1 95.12 102 ALA B CA 1
ATOM 1625 C C . ALA B 1 102 ? 2.734 -1.408 10.273 1 95.12 102 ALA B C 1
ATOM 1627 O O . ALA B 1 102 ? 3.961 -1.497 10.188 1 95.12 102 ALA B O 1
ATOM 1628 N N . GLY B 1 103 ? 1.993 -0.713 9.453 1 95.69 103 GLY B N 1
ATOM 1629 C CA . GLY B 1 103 ? 2.609 0.108 8.422 1 95.69 103 GLY B CA 1
ATOM 1630 C C . GLY B 1 103 ? 3.555 1.155 8.977 1 95.69 103 GLY B C 1
ATOM 1631 O O . GLY B 1 103 ? 4.672 1.315 8.484 1 95.69 103 GLY B O 1
ATOM 1632 N N . VAL B 1 104 ? 3.1 1.835 10.016 1 96.56 104 VAL B N 1
ATOM 1633 C CA . VAL B 1 104 ? 3.934 2.861 10.633 1 96.56 104 VAL B CA 1
ATOM 1634 C C . VAL B 1 104 ? 5.141 2.209 11.305 1 96.56 104 VAL B C 1
ATOM 1636 O O . VAL B 1 104 ? 6.277 2.629 11.094 1 96.56 104 VAL B O 1
ATOM 1639 N N . GLN B 1 105 ? 4.953 1.162 11.984 1 94.5 105 GLN B N 1
ATOM 1640 C CA . GLN B 1 105 ? 6.004 0.523 12.766 1 94.5 105 GLN B CA 1
ATOM 1641 C C . GLN B 1 105 ? 7.07 -0.091 11.867 1 94.5 105 GLN B C 1
ATOM 1643 O O . GLN B 1 105 ? 8.258 -0.065 12.195 1 94.5 105 GLN B O 1
ATOM 1648 N N . SER B 1 106 ? 6.66 -0.653 10.773 1 92.38 106 SER B N 1
ATOM 1649 C CA . SER B 1 106 ? 7.605 -1.31 9.875 1 92.38 106 SER B CA 1
ATOM 1650 C C . SER B 1 106 ? 8.562 -0.302 9.25 1 92.38 106 SER B C 1
ATOM 1652 O O . SER B 1 106 ? 9.656 -0.667 8.805 1 92.38 106 SER B O 1
ATOM 1654 N N . LEU B 1 107 ? 8.164 0.974 9.266 1 92.12 107 LEU B N 1
ATOM 1655 C CA . LEU B 1 107 ? 8.961 1.987 8.586 1 92.12 107 LEU B CA 1
ATOM 1656 C C . LEU B 1 107 ? 9.789 2.787 9.578 1 92.12 107 LEU B C 1
ATOM 1658 O O . LEU B 1 107 ? 10.852 3.316 9.227 1 92.12 107 LEU B O 1
ATOM 1662 N N . VAL B 1 108 ? 9.266 2.957 10.797 1 86.69 108 VAL B N 1
ATOM 1663 C CA . VAL B 1 108 ? 10.008 3.723 11.789 1 86.69 108 VAL B CA 1
ATOM 1664 C C . VAL B 1 108 ? 11.18 2.891 12.312 1 86.69 108 VAL B C 1
ATOM 1666 O O . VAL B 1 108 ? 12.188 3.438 12.758 1 86.69 108 VAL B O 1
ATOM 1669 N N . LYS B 1 109 ? 11.133 1.559 12.297 1 73.44 109 LYS B N 1
ATOM 1670 C CA . LYS B 1 109 ? 12.219 0.695 12.758 1 73.44 109 LYS B CA 1
ATOM 1671 C C . LYS B 1 109 ? 13.336 0.611 11.719 1 73.44 109 LYS B C 1
ATOM 1673 O O . LYS B 1 109 ? 14.43 0.125 12.008 1 73.44 109 LYS B O 1
ATOM 1678 N N . GLN B 1 110 ? 13.07 1.162 10.578 1 65 110 GLN B N 1
ATOM 1679 C CA . GLN B 1 110 ? 14.078 1.107 9.523 1 65 110 GLN B CA 1
ATOM 1680 C C . GLN B 1 110 ? 15.07 2.264 9.648 1 65 110 GLN B C 1
ATOM 1682 O O . GLN B 1 110 ? 14.695 3.359 10.078 1 65 110 GLN B O 1
#

Sequence (220 aa):
MSEGNVVKIESKKDFQEKVIESKDLVVLDCFAEWCGPCKAIAPQLARLSEEYTGAKFYKIDVDDLSEVAGELGVRAMPTFLFFKDGKKVNEVVGANPPALVAGVQSLVKQMSEGNVVKIESKKDFQEKVIESKDLVVLDCFAEWCGPCKAIAPQLARLSEEYTGAKFYKIDVDDLSEVAGELGVRAMPTFLFFKDGKKVNEVVGANPPALVAGVQSLVKQ